Protein AF-0000000080797253 (afdb_homodimer)

Solvent-accessible surface area (backbone atoms only — not comparable to full-atom values): 15245 Å² total; per-residue (Å²): 91,41,40,38,38,36,32,62,32,50,62,38,36,33,64,66,44,47,48,46,13,48,55,48,35,32,54,68,62,69,42,82,44,80,68,57,96,62,29,29,28,41,40,28,63,40,67,48,76,68,30,42,42,42,35,27,50,31,26,57,74,68,70,39,25,67,62,50,40,56,52,52,52,58,63,27,60,95,46,54,35,52,38,70,50,41,28,30,39,59,42,18,54,74,52,35,76,40,74,40,60,78,67,74,76,36,63,54,47,44,31,39,38,38,39,38,31,89,48,37,66,59,51,46,16,58,48,36,71,37,52,74,71,63,63,62,61,66,63,60,68,64,60,66,67,80,105,91,41,38,39,40,36,32,63,32,51,60,38,37,34,64,67,43,47,48,46,14,48,56,47,36,31,54,66,64,70,43,83,43,80,69,57,95,62,29,30,27,41,39,29,62,40,66,49,77,69,27,42,44,44,35,27,50,33,26,55,73,67,69,40,23,66,62,48,39,56,53,51,52,59,62,29,60,95,46,55,35,53,38,70,51,42,28,30,38,59,43,18,53,72,54,35,76,38,74,41,60,78,74,66,72,44,60,59,47,45,29,39,39,37,38,37,32,90,48,36,66,58,53,46,17,57,46,36,72,39,52,73,73,63,64,60,61,66,63,61,67,65,59,68,66,80,104

Foldseek 3Di:
DKKKKKWKDDQPHDPVLLVLLLVLFFDFDWDWADDDPNMIMTMTMDPDLCRRVSNLVQCVVVVVLVVQLVVQVVQCPPHFFKTKFWFQSVCSSVSHTHGQPPDDCSDDITMIMMGGGNGVNCSSCSSSVNNVVPVPVVVVVVPVPPD/DKKKKKWKDDQVHDPVLLVLLLVLFFDFDWDWADDDPNMIMTMTMDPDLCRRVSNLVQCVVVVVLVVQLVVQVVQCPPHFFKTKFWFQSVCSSVSHTHGQPPPDPSDPITMIMMGGGRGCNCSSCSSSVNNVVPVPVVVVVVPVPPD

Nearest PDB structures (foldseek):
  3d7a-assembly1_B  TM=8.778E-01  e=4.267E-11  Pyrococcus horikoshii
  2nwu-assembly1_B  TM=9.294E-01  e=1.557E-10  Saccharolobus solfataricus P2
  2ogk-assembly1_A  TM=6.781E-01  e=9.482E-08  Archaeoglobus fulgidus
  2ogk-assembly1_C  TM=6.958E-01  e=5.328E-07  Archaeoglobus fulgidus
  3ssq-assembly1_A-2  TM=4.918E-01  e=1.451E-01  Thermosynechococcus vestitus BP-1

Secondary structure (DSSP, 8-state):
-EEEEEEEE-TTB-HHHHHHHHHHH--S-EEEEEEETTEEEEEEEES-GGGGHHHHHHHHHTT-HHHHHHHHHHHTTT-SSEEEEEE-HHHHHTT---B--SSTT--S-PEEEEEE-S-HHHHHHHHHT-HHHHHHHHHHHTTTTT-/-EEEEEEEE-TTB-HHHHHHHHHHH--S-EEEEEEETTEEEEEEEES-GGGGHHHHHHHHHTT-HHHHHHHHHHHTTT-SSEEEEEE-HHHHHTT---B--SSS---S-PEEEEEE-S-HHHHHHHHHT-THHHHHHHHHTTSTTT-

InterPro domains:
  IPR002739 RNA-binding protein PAB1135-like [MF_01112] (1-135)
  IPR002739 RNA-binding protein PAB1135-like [PF01877] (2-116)
  IPR002739 RNA-binding protein PAB1135-like [PTHR39652] (1-130)
  IPR022803 Large ribosomal subunit protein uL5 domain superfamily [G3DSA:3.30.1440.10] (1-134)
  IPR022803 Large ribosomal subunit protein uL5 domain superfamily [SSF55282] (2-129)

pLDDT: mean 89.81, std 17.81, range [27.14, 98.94]

Organism: Ignicoccus hospitalis (strain KIN4/I / DSM 18386 / JCM 14125) (NCBI:txid453591)

Structure (mmCIF, N/CA/C/O backbone):
data_AF-0000000080797253-model_v1
#
loop_
_entity.id
_entity.type
_entity.pdbx_description
1 polymer 'UPF0201 protein Igni_0958'
#
loop_
_atom_site.group_PDB
_atom_site.id
_atom_site.type_symbol
_atom_site.label_atom_id
_atom_site.label_alt_id
_atom_site.label_comp_id
_atom_site.label_asym_id
_atom_site.label_entity_id
_atom_site.label_seq_id
_atom_site.pdbx_PDB_ins_code
_atom_site.Cartn_x
_atom_site.Cartn_y
_atom_site.Cartn_z
_atom_site.occupancy
_atom_site.B_iso_or_equiv
_atom_site.auth_seq_id
_atom_site.auth_comp_id
_atom_site.auth_asym_id
_atom_site.auth_atom_id
_atom_site.pdbx_PDB_model_num
ATOM 1 N N . MET A 1 1 ? 8.141 28.938 10.469 1 95.5 1 MET A N 1
ATOM 2 C CA . MET A 1 1 ? 7.465 27.641 10.438 1 95.5 1 MET A CA 1
ATOM 3 C C . MET A 1 1 ? 7.543 27.016 9.039 1 95.5 1 MET A C 1
ATOM 5 O O . MET A 1 1 ? 7.469 27.734 8.039 1 95.5 1 MET A O 1
ATOM 9 N N . ARG A 1 2 ? 7.73 25.688 8.961 1 98.56 2 ARG A N 1
ATOM 10 C CA . ARG A 1 2 ? 7.758 24.938 7.703 1 98.56 2 ARG A CA 1
ATOM 11 C C . ARG A 1 2 ? 6.914 23.672 7.801 1 98.56 2 ARG A C 1
ATOM 13 O O . ARG A 1 2 ? 6.965 22.969 8.805 1 98.56 2 ARG A O 1
ATOM 20 N N . VAL A 1 3 ? 6.098 23.469 6.777 1 98.88 3 VAL A N 1
ATOM 21 C CA . VAL A 1 3 ? 5.34 22.234 6.633 1 98.88 3 VAL A CA 1
ATOM 22 C C . VAL A 1 3 ? 5.746 21.531 5.34 1 98.88 3 VAL A C 1
ATOM 24 O O . VAL A 1 3 ? 5.812 22.156 4.277 1 98.88 3 VAL A O 1
ATOM 27 N N . ARG A 1 4 ? 6.07 20.266 5.457 1 98.94 4 ARG A N 1
ATOM 28 C CA . ARG A 1 4 ? 6.32 19.422 4.293 1 98.94 4 ARG A CA 1
ATOM 29 C C . ARG A 1 4 ? 5.414 18.203 4.297 1 98.94 4 ARG A C 1
ATOM 31 O O . ARG A 1 4 ? 5.27 17.531 5.324 1 98.94 4 ARG A O 1
ATOM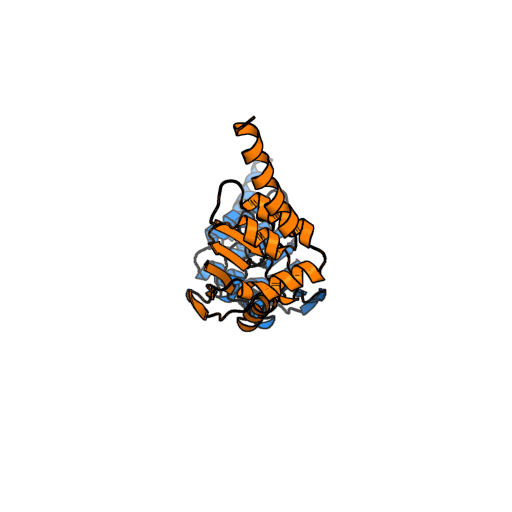 38 N N . VAL A 1 5 ? 4.773 17.984 3.168 1 98.88 5 VAL A N 1
ATOM 39 C CA . VAL A 1 5 ? 3.885 16.844 3 1 98.88 5 VAL A CA 1
ATOM 40 C C . VAL A 1 5 ? 4.336 16 1.802 1 98.88 5 VAL A C 1
ATOM 42 O O . VAL A 1 5 ? 4.664 16.547 0.746 1 98.88 5 VAL A O 1
ATOM 45 N N . GLU A 1 6 ? 4.375 14.719 2.037 1 98.5 6 GLU A N 1
ATOM 46 C CA . GLU A 1 6 ? 4.781 13.836 0.946 1 98.5 6 GLU A CA 1
ATOM 47 C C . GLU A 1 6 ? 3.939 12.562 0.917 1 98.5 6 GLU A C 1
ATOM 49 O O . GLU A 1 6 ? 3.654 11.977 1.964 1 98.5 6 GLU A O 1
ATOM 54 N N . ALA A 1 7 ? 3.553 12.18 -0.27 1 97.5 7 ALA A N 1
ATOM 55 C CA . ALA A 1 7 ? 2.896 10.891 -0.508 1 97.5 7 ALA A CA 1
ATOM 56 C C . ALA A 1 7 ? 3.484 10.195 -1.73 1 97.5 7 ALA A C 1
ATOM 58 O O . ALA A 1 7 ? 3.607 10.797 -2.799 1 97.5 7 ALA A O 1
ATOM 59 N N . GLU A 1 8 ? 3.803 8.992 -1.485 1 95.75 8 GLU A N 1
ATOM 60 C CA . GLU A 1 8 ? 4.293 8.188 -2.598 1 95.75 8 GLU A CA 1
ATOM 61 C C . GLU A 1 8 ? 3.17 7.844 -3.572 1 95.75 8 GLU A C 1
ATOM 63 O O . GLU A 1 8 ? 2.029 7.629 -3.16 1 95.75 8 GLU A O 1
ATOM 68 N N . VAL A 1 9 ? 3.557 7.816 -4.84 1 96.69 9 VAL A N 1
ATOM 69 C CA . VAL A 1 9 ? 2.705 7.301 -5.906 1 96.69 9 VAL A CA 1
ATOM 70 C C . VAL A 1 9 ? 3.295 6.008 -6.461 1 96.69 9 VAL A C 1
ATOM 72 O O . VAL A 1 9 ? 4.301 6.031 -7.176 1 96.69 9 VAL A O 1
ATOM 75 N N . ARG A 1 10 ? 2.686 4.977 -6.199 1 95.31 10 ARG A N 1
ATOM 76 C CA . ARG A 1 10 ? 3.168 3.674 -6.645 1 95.31 10 ARG A CA 1
ATOM 77 C C . ARG A 1 10 ? 2.771 3.41 -8.094 1 95.31 10 ARG A C 1
ATOM 79 O O . ARG A 1 10 ? 1.836 4.027 -8.609 1 95.31 10 ARG A O 1
ATOM 86 N N . PRO A 1 11 ? 3.395 2.441 -8.703 1 95.5 11 PRO A N 1
ATOM 87 C CA . PRO A 1 11 ? 3.164 2.174 -10.125 1 95.5 11 PRO A CA 1
ATOM 88 C C . PRO A 1 11 ? 1.704 1.853 -10.438 1 95.5 11 PRO A C 1
ATOM 90 O O . PRO A 1 11 ? 1.186 2.268 -11.477 1 95.5 11 PRO A O 1
ATOM 93 N N . THR A 1 12 ? 0.977 1.216 -9.484 1 96.5 12 THR A N 1
ATOM 94 C CA . THR A 1 12 ? -0.407 0.836 -9.75 1 96.5 12 THR A CA 1
ATOM 95 C C . THR A 1 12 ? -1.361 1.955 -9.336 1 96.5 12 THR A C 1
ATOM 97 O O . THR A 1 12 ? -2.572 1.849 -9.539 1 96.5 12 THR A O 1
ATOM 100 N N . GLU A 1 13 ? -0.826 3.043 -8.797 1 96.69 13 GLU A N 1
ATOM 101 C CA . GLU A 1 13 ? -1.681 4.145 -8.367 1 96.69 13 GLU A CA 1
ATOM 102 C C . GLU A 1 13 ? -1.926 5.133 -9.5 1 96.69 13 GLU A C 1
ATOM 104 O O . GLU A 1 13 ? -1.186 5.148 -10.492 1 96.69 13 GLU A O 1
ATOM 109 N N . ASP A 1 14 ? -3.037 5.848 -9.383 1 97.81 14 ASP A N 1
ATOM 110 C CA . ASP A 1 14 ? -3.318 7.035 -10.18 1 97.81 14 ASP A CA 1
ATOM 111 C C . ASP A 1 14 ? -2.803 8.297 -9.492 1 97.81 14 ASP A C 1
ATOM 113 O O . ASP A 1 14 ? -3.299 8.672 -8.43 1 97.81 14 ASP A O 1
ATOM 117 N N . PRO A 1 15 ? -1.841 8.93 -10.125 1 98.31 15 PRO A N 1
ATOM 118 C CA . PRO A 1 15 ? -1.289 10.117 -9.477 1 98.31 15 PRO A CA 1
ATOM 119 C C . PRO A 1 15 ? -2.359 11.156 -9.125 1 98.31 15 PRO A C 1
ATOM 121 O O . PRO A 1 15 ? -2.248 11.844 -8.109 1 98.31 15 PRO A O 1
ATOM 124 N N . ASN A 1 16 ? -3.381 11.25 -9.93 1 98.75 16 ASN A N 1
ATOM 125 C CA . ASN A 1 16 ? -4.41 12.25 -9.672 1 98.75 16 ASN A CA 1
ATOM 126 C C . ASN A 1 16 ? -5.262 11.883 -8.461 1 98.75 16 ASN A C 1
ATOM 128 O O . ASN A 1 16 ? -5.758 12.758 -7.754 1 98.75 16 ASN A O 1
ATOM 132 N N . LYS A 1 17 ? -5.453 10.609 -8.211 1 98.56 17 LYS A N 1
ATOM 133 C CA . LYS A 1 17 ? -6.188 10.195 -7.023 1 98.56 17 LYS A CA 1
ATOM 134 C C . LYS A 1 17 ? -5.367 10.438 -5.758 1 98.56 17 LYS A C 1
ATOM 136 O O . LYS A 1 17 ? -5.906 10.836 -4.727 1 98.56 17 LYS A O 1
ATOM 141 N N . VAL A 1 18 ? -4.078 10.195 -5.879 1 98.25 18 VAL A N 1
ATOM 142 C CA . VAL A 1 18 ? -3.203 10.484 -4.75 1 98.25 18 VAL A CA 1
ATOM 143 C C . VAL A 1 18 ? -3.203 11.984 -4.465 1 98.25 18 VAL A C 1
ATOM 145 O O . VAL A 1 18 ? -3.268 12.406 -3.305 1 98.25 18 VAL A O 1
ATOM 148 N N . LEU A 1 19 ? -3.152 12.75 -5.539 1 98.94 19 LEU A N 1
ATOM 149 C CA . LEU A 1 19 ? -3.203 14.195 -5.379 1 98.94 19 LEU A CA 1
ATOM 150 C C . LEU A 1 19 ? -4.508 14.633 -4.719 1 98.94 19 LEU A C 1
ATOM 152 O O . LEU A 1 19 ? -4.508 15.508 -3.855 1 98.94 19 LEU A O 1
ATOM 156 N N . LYS A 1 20 ? -5.562 14.023 -5.129 1 98.88 20 LYS A N 1
ATOM 157 C CA . LYS A 1 20 ? -6.852 14.312 -4.504 1 98.88 20 LYS A CA 1
ATOM 158 C C . LYS A 1 20 ? -6.812 14.031 -3.004 1 98.88 20 LYS A C 1
ATOM 160 O O . LYS A 1 20 ? -7.328 14.82 -2.207 1 98.88 20 LYS A O 1
ATOM 165 N N . ALA A 1 21 ? -6.223 12.898 -2.631 1 98.44 21 ALA A N 1
ATOM 166 C CA . ALA A 1 21 ? -6.082 12.57 -1.216 1 98.44 21 ALA A CA 1
ATOM 167 C C . ALA A 1 21 ? -5.367 13.68 -0.458 1 98.44 21 ALA A C 1
ATOM 169 O O . ALA A 1 21 ? -5.789 14.07 0.634 1 98.44 21 ALA A O 1
ATOM 170 N N . LEU A 1 22 ? -4.348 14.227 -1.069 1 98.94 22 LEU A N 1
ATOM 171 C CA . LEU A 1 22 ? -3.57 15.297 -0.452 1 98.94 22 LEU A CA 1
ATOM 172 C C . LEU A 1 22 ? -4.391 16.578 -0.351 1 98.94 22 LEU A C 1
ATOM 174 O O . LEU A 1 22 ? -4.422 17.219 0.702 1 98.94 22 LEU A O 1
ATOM 178 N N . ARG A 1 23 ? -5.051 16.891 -1.368 1 98.94 23 ARG A N 1
ATOM 179 C CA . ARG A 1 23 ? -5.781 18.156 -1.439 1 98.94 23 ARG A CA 1
ATOM 180 C C . ARG A 1 23 ? -6.996 18.141 -0.516 1 98.94 23 ARG A C 1
ATOM 182 O O . ARG A 1 23 ? -7.512 19.188 -0.136 1 98.94 23 ARG A O 1
ATOM 189 N N . ASN A 1 24 ? -7.422 16.984 -0.172 1 98.94 24 ASN A N 1
ATOM 190 C CA . ASN A 1 24 ? -8.508 16.875 0.791 1 98.94 24 ASN A CA 1
ATOM 191 C C . ASN A 1 24 ? -8.086 17.344 2.178 1 98.94 24 ASN A C 1
ATOM 193 O O . ASN A 1 24 ? -8.914 17.781 2.975 1 98.94 24 ASN A O 1
ATOM 197 N N . LEU A 1 25 ? -6.742 17.281 2.441 1 98.94 25 LEU A N 1
ATOM 198 C CA . LEU A 1 25 ? -6.328 17.5 3.824 1 98.94 25 LEU A CA 1
ATOM 199 C C . LEU A 1 25 ? -5.336 18.641 3.918 1 98.94 25 LEU A C 1
ATOM 201 O O . LEU A 1 25 ? -5.016 19.109 5.016 1 98.94 25 LEU A O 1
ATOM 205 N N . PHE A 1 26 ? -4.926 19.141 2.76 1 98.94 26 PHE A N 1
ATOM 206 C CA . PHE A 1 26 ? -3.891 20.172 2.797 1 98.94 26 PHE A CA 1
ATOM 207 C C . PHE A 1 26 ? -4.16 21.25 1.751 1 98.94 26 PHE A C 1
ATOM 209 O O . PHE A 1 26 ? -4.617 20.938 0.647 1 98.94 26 PHE A O 1
ATOM 216 N N . ASN A 1 27 ? -3.859 22.469 2.127 1 98.81 27 ASN A N 1
ATOM 217 C CA . ASN A 1 27 ? -3.939 23.609 1.221 1 98.81 27 ASN A CA 1
ATOM 218 C C . ASN A 1 27 ? -2.555 24.125 0.85 1 98.81 27 ASN A C 1
ATOM 220 O O . ASN A 1 27 ? -2.088 25.109 1.411 1 98.81 27 ASN A O 1
ATOM 224 N N . MET A 1 28 ? -1.982 23.531 -0.138 1 98.81 28 MET A N 1
ATOM 225 C CA . MET A 1 28 ? -0.676 23.922 -0.665 1 98.81 28 MET A CA 1
ATOM 226 C C . MET A 1 28 ? -0.475 23.375 -2.074 1 98.81 28 MET A C 1
ATOM 228 O O . MET A 1 28 ? -1.282 22.578 -2.557 1 98.81 28 MET A O 1
ATOM 232 N N . GLU A 1 29 ? 0.483 23.875 -2.713 1 98.75 29 GLU A N 1
ATOM 233 C CA . GLU A 1 29 ? 0.83 23.344 -4.027 1 98.75 29 GLU A CA 1
ATOM 234 C C . GLU A 1 29 ? 1.674 22.078 -3.91 1 98.75 29 GLU A C 1
ATOM 236 O O . GLU A 1 29 ? 2.539 21.984 -3.037 1 98.75 29 GLU A O 1
ATOM 241 N N . PHE A 1 30 ? 1.391 21.156 -4.773 1 98.94 30 PHE A N 1
ATOM 242 C CA . PHE A 1 30 ? 2.143 19.906 -4.82 1 98.94 30 PHE A CA 1
ATOM 243 C C . PHE A 1 30 ? 2.848 19.75 -6.164 1 98.94 30 PHE A C 1
ATOM 245 O O . PHE A 1 30 ? 2.297 20.109 -7.207 1 98.94 30 PHE A O 1
ATOM 252 N N . LYS A 1 31 ? 4.051 19.188 -6.051 1 98.88 31 LYS A N 1
ATOM 253 C CA . LYS A 1 31 ? 4.812 18.828 -7.246 1 98.88 31 LYS A CA 1
ATOM 254 C C . LYS A 1 31 ? 5.051 17.328 -7.32 1 98.88 31 LYS A C 1
ATOM 256 O O . LYS A 1 31 ? 5.352 16.688 -6.309 1 98.88 31 LYS A O 1
ATOM 261 N N . LEU A 1 32 ? 4.84 16.859 -8.5 1 98.75 32 LEU A N 1
ATOM 262 C CA . LEU A 1 32 ? 5.121 15.438 -8.727 1 98.75 32 LEU A CA 1
ATOM 263 C C . LEU A 1 32 ? 6.602 15.219 -9.023 1 98.75 32 LEU A C 1
ATOM 265 O O . LEU A 1 32 ? 7.129 15.758 -10 1 98.75 32 LEU A O 1
ATOM 269 N N . VAL A 1 33 ? 7.285 14.469 -8.133 1 98.62 33 VAL A N 1
ATOM 270 C CA . VAL A 1 33 ? 8.711 14.195 -8.273 1 98.62 33 VAL A CA 1
ATOM 271 C C . VAL A 1 33 ? 8.922 12.734 -8.68 1 98.62 33 VAL A C 1
ATOM 273 O O . VAL A 1 33 ? 8.531 11.82 -7.949 1 98.62 33 VAL A O 1
ATOM 276 N N . GLU A 1 34 ? 9.586 12.5 -9.742 1 97.94 34 GLU A N 1
ATOM 277 C CA . GLU A 1 34 ? 9.875 11.148 -10.188 1 97.94 34 GLU A CA 1
ATOM 278 C C . GLU A 1 34 ? 10.945 10.492 -9.32 1 97.94 34 GLU A C 1
ATOM 280 O O . GLU A 1 34 ? 11.938 11.133 -8.961 1 97.94 34 GLU A O 1
ATOM 285 N N . ARG A 1 35 ? 10.711 9.227 -8.93 1 95.31 35 ARG A N 1
ATOM 286 C CA . ARG A 1 35 ? 11.641 8.508 -8.062 1 95.31 35 ARG A CA 1
ATOM 287 C C . ARG A 1 35 ? 12.219 7.293 -8.781 1 95.31 35 ARG A C 1
ATOM 289 O O . ARG A 1 35 ? 12.922 6.488 -8.164 1 95.31 35 ARG A O 1
ATOM 296 N N . GLY A 1 36 ? 11.898 7.02 -10.078 1 92.88 36 GLY A N 1
ATOM 297 C CA . GLY A 1 36 ? 12.422 5.906 -10.852 1 92.88 36 GLY A CA 1
ATOM 298 C C . GLY A 1 36 ? 11.492 4.707 -10.867 1 92.88 36 GLY A C 1
ATOM 299 O O . GLY A 1 36 ? 10.727 4.496 -9.922 1 92.88 36 GLY A O 1
ATOM 300 N N . ARG A 1 37 ? 11.516 3.932 -11.961 1 90.12 37 ARG A N 1
ATOM 301 C CA . ARG A 1 37 ? 10.828 2.654 -12.117 1 90.12 37 ARG A CA 1
ATOM 302 C C . ARG A 1 37 ? 9.32 2.814 -11.914 1 90.12 37 ARG A C 1
ATOM 304 O O . ARG A 1 37 ? 8.68 1.977 -11.281 1 90.12 37 ARG A O 1
ATOM 311 N N . GLY A 1 38 ? 8.797 3.982 -12.289 1 92.19 38 GLY A N 1
ATOM 312 C CA . GLY A 1 38 ? 7.355 4.188 -12.234 1 92.19 38 GLY A CA 1
ATOM 313 C C . GLY A 1 38 ? 6.883 4.727 -10.898 1 92.19 38 GLY A C 1
ATOM 314 O O . GLY A 1 38 ? 5.684 4.93 -10.695 1 92.19 38 GLY A O 1
ATOM 315 N N . TRP A 1 39 ? 7.852 4.938 -10.062 1 94.56 39 TRP A N 1
ATOM 316 C CA . TRP A 1 39 ? 7.531 5.52 -8.766 1 94.56 39 TRP A CA 1
ATOM 317 C C . TRP A 1 39 ? 7.645 7.043 -8.805 1 94.56 39 TRP A C 1
ATOM 319 O O . TRP A 1 39 ? 8.469 7.586 -9.547 1 94.56 39 TRP A O 1
ATOM 329 N N . ALA A 1 40 ? 6.789 7.629 -8.07 1 97.25 40 ALA A N 1
ATOM 330 C CA . ALA A 1 40 ? 6.836 9.078 -7.891 1 97.25 40 ALA A CA 1
ATOM 331 C C . ALA A 1 40 ? 6.363 9.469 -6.492 1 97.25 40 ALA A C 1
ATOM 333 O O . ALA A 1 40 ? 6 8.609 -5.688 1 97.25 40 ALA A O 1
ATOM 334 N N . SER A 1 41 ? 6.492 10.703 -6.203 1 97.62 41 SER A N 1
ATOM 335 C CA . SER A 1 41 ? 5.938 11.273 -4.98 1 97.62 41 SER A CA 1
ATOM 336 C C . SER A 1 41 ? 5.324 12.641 -5.242 1 97.62 41 SER A C 1
ATOM 338 O O . SER A 1 41 ? 5.887 13.453 -5.984 1 97.62 41 SER A O 1
ATOM 340 N N . TRP A 1 42 ? 4.199 12.836 -4.691 1 98.81 42 TRP A N 1
ATOM 341 C CA . TRP A 1 42 ? 3.746 14.219 -4.531 1 98.81 42 TRP A CA 1
ATOM 342 C C . TRP A 1 42 ? 4.406 14.867 -3.32 1 98.81 42 TRP A C 1
ATOM 344 O O . TRP A 1 42 ? 4.43 14.289 -2.232 1 98.81 42 TRP A O 1
ATOM 354 N N . VAL A 1 43 ? 4.965 16.062 -3.562 1 98.88 43 VAL A N 1
ATOM 355 C CA . VAL A 1 43 ? 5.617 16.781 -2.473 1 98.88 43 VAL A CA 1
ATOM 356 C C . VAL A 1 43 ? 5.09 18.203 -2.4 1 98.88 43 VAL A C 1
ATOM 358 O O . VAL A 1 43 ? 5.008 18.906 -3.418 1 98.88 43 VAL A O 1
ATOM 361 N N . GLY A 1 44 ? 4.625 18.594 -1.259 1 98.94 44 GLY A N 1
ATOM 362 C CA . GLY A 1 44 ? 4.223 19.969 -0.981 1 98.94 44 GLY A CA 1
ATOM 363 C C . GLY A 1 44 ? 4.988 20.594 0.167 1 98.94 44 GLY A C 1
ATOM 364 O O . GLY A 1 44 ? 5.328 19.922 1.138 1 98.94 44 GLY A O 1
ATOM 365 N N . GLU A 1 45 ? 5.23 21.891 0.04 1 98.88 45 GLU A N 1
ATOM 366 C CA . GLU A 1 45 ? 5.863 22.656 1.106 1 98.88 45 GLU A CA 1
ATOM 367 C C . GLU A 1 45 ? 5.156 23.984 1.324 1 98.88 45 GLU A C 1
ATOM 369 O O . GLU A 1 45 ? 4.652 24.594 0.374 1 98.88 45 GLU A O 1
ATOM 374 N N . SER A 1 46 ? 5.086 24.391 2.533 1 98.81 46 SER A N 1
ATOM 375 C CA . SER A 1 46 ? 4.457 25.656 2.914 1 98.81 46 SER A CA 1
ATOM 376 C C . SER A 1 46 ? 5.117 26.234 4.156 1 98.81 46 SER A C 1
ATOM 378 O O . SER A 1 46 ? 5.645 25.5 4.992 1 98.81 46 SER A O 1
ATOM 380 N N . GLU A 1 47 ? 5.105 27.5 4.219 1 98.56 47 GLU A N 1
ATOM 381 C CA . GLU A 1 47 ? 5.578 28.188 5.418 1 98.56 47 GLU A CA 1
ATOM 382 C C . GLU A 1 47 ? 4.414 28.797 6.195 1 98.56 47 GLU A C 1
ATOM 384 O O . GLU A 1 47 ? 4.621 29.641 7.078 1 98.56 47 GLU A O 1
ATOM 389 N N . ASP A 1 48 ? 3.266 28.438 5.762 1 97.88 48 ASP A N 1
ATOM 390 C CA . ASP A 1 48 ? 2.043 28.984 6.332 1 97.88 48 ASP A CA 1
ATOM 391 C C . ASP A 1 48 ? 1.23 27.906 7.047 1 97.88 48 ASP A C 1
ATOM 393 O O . ASP A 1 48 ? 0.859 26.906 6.441 1 97.88 48 ASP A O 1
ATOM 397 N N . LEU A 1 49 ? 0.894 28.188 8.281 1 97.38 49 LEU A N 1
ATOM 398 C CA . LEU A 1 49 ? 0.116 27.266 9.102 1 97.38 49 LEU A CA 1
ATOM 399 C C . LEU A 1 49 ? -1.232 26.969 8.461 1 97.38 49 LEU A C 1
ATOM 401 O O . LEU A 1 49 ? -1.786 25.875 8.641 1 97.38 49 LEU A O 1
ATOM 405 N N . THR 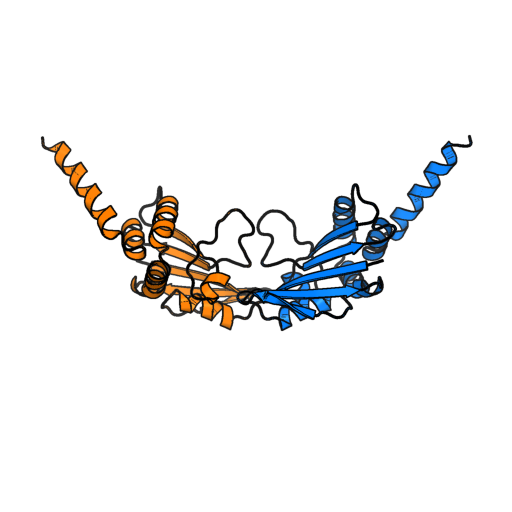A 1 50 ? -1.766 27.938 7.668 1 97.88 50 THR A N 1
ATOM 406 C CA . THR A 1 50 ? -3.084 27.797 7.059 1 97.88 50 THR A CA 1
ATOM 407 C C . THR A 1 50 ? -3.086 26.672 6.031 1 97.88 50 THR A C 1
ATOM 409 O O . THR A 1 50 ? -4.148 26.219 5.602 1 97.88 50 THR A O 1
ATOM 412 N N . SER A 1 51 ? -1.896 26.172 5.605 1 98.88 51 SER A N 1
ATOM 413 C CA . SER A 1 51 ? -1.812 25.016 4.719 1 98.88 51 SER A CA 1
ATOM 414 C C . SER A 1 51 ? -2.385 23.766 5.379 1 98.88 51 SER A C 1
ATOM 416 O O . SER A 1 51 ? -2.742 22.797 4.699 1 98.88 51 SER A O 1
ATOM 418 N N . LEU A 1 52 ? -2.525 23.781 6.711 1 98.88 52 LEU A N 1
ATOM 419 C CA . LEU A 1 52 ? -3.027 22.641 7.469 1 98.88 52 LEU A CA 1
ATOM 420 C C . LEU A 1 52 ? -4.488 22.844 7.852 1 98.88 52 LEU A C 1
ATOM 422 O O . LEU A 1 52 ? -5.078 22 8.539 1 98.88 52 LEU A O 1
ATOM 426 N N . LEU A 1 53 ? -5.051 23.922 7.383 1 98.88 53 LEU A N 1
ATOM 427 C CA . LEU A 1 53 ? -6.418 24.25 7.785 1 98.88 53 LEU A CA 1
ATOM 428 C C . LEU A 1 53 ? -7.387 23.156 7.359 1 98.88 53 LEU A C 1
ATOM 430 O O . LEU A 1 53 ? -8.258 22.75 8.133 1 98.88 53 LEU A O 1
ATOM 434 N N . PRO A 1 54 ? -7.301 22.609 6.105 1 98.94 54 PRO A N 1
ATOM 435 C CA . PRO A 1 54 ? -8.219 21.531 5.762 1 98.94 54 PRO A CA 1
ATOM 436 C C . PRO A 1 54 ? -8.078 20.312 6.688 1 98.94 54 PRO A C 1
ATOM 438 O O . PRO A 1 54 ? -9.07 19.672 7.023 1 98.94 54 PRO A O 1
ATOM 441 N N . LEU A 1 55 ? -6.895 20.016 7.094 1 98.94 55 LEU A N 1
ATOM 442 C CA . LEU A 1 55 ? -6.684 18.922 8.039 1 98.94 55 LEU A CA 1
ATOM 443 C C . LEU A 1 55 ? -7.336 19.219 9.383 1 98.94 55 LEU A C 1
ATOM 445 O O . LEU A 1 55 ? -8.016 18.375 9.961 1 98.94 55 LEU A O 1
ATOM 449 N N . LYS A 1 56 ? -7.113 20.406 9.836 1 98.88 56 LYS A N 1
ATOM 450 C CA . LYS A 1 56 ? -7.75 20.828 11.078 1 98.88 56 LYS A CA 1
ATOM 451 C C . LYS A 1 56 ? -9.266 20.672 11.008 1 98.88 56 LYS A C 1
ATOM 453 O O . LYS A 1 56 ? -9.883 20.109 11.914 1 98.88 56 LYS A O 1
ATOM 458 N N . ARG A 1 57 ? -9.859 21.156 9.945 1 98.88 57 ARG A N 1
ATOM 459 C CA . ARG A 1 57 ? -11.305 21.078 9.766 1 98.88 57 ARG A CA 1
ATOM 460 C C . ARG A 1 57 ? -11.773 19.625 9.719 1 98.88 57 ARG A C 1
ATOM 462 O O . ARG A 1 57 ? -12.812 19.297 10.297 1 98.88 57 ARG A O 1
ATOM 469 N N . ALA A 1 58 ? -11.016 18.797 9.031 1 98.88 58 ALA A N 1
ATOM 470 C CA . ALA A 1 58 ? -11.383 17.391 8.93 1 98.88 58 ALA A CA 1
ATOM 471 C C . ALA A 1 58 ? -11.336 16.719 10.297 1 98.88 58 ALA A C 1
ATOM 473 O O . ALA A 1 58 ? -12.219 15.922 10.633 1 98.88 58 ALA A O 1
ATOM 474 N N . ILE A 1 59 ? -10.305 17 11.094 1 98.81 59 ILE A N 1
ATOM 475 C CA . ILE A 1 59 ? -10.156 16.438 12.438 1 98.81 59 ILE A CA 1
ATOM 476 C C . ILE A 1 59 ? -11.352 16.828 13.297 1 98.81 59 ILE A C 1
ATOM 478 O O . ILE A 1 59 ? -11.93 15.977 13.977 1 98.81 59 ILE A O 1
ATOM 482 N N . GLN A 1 60 ? -11.703 18.062 13.188 1 98.31 60 GLN A N 1
ATOM 483 C CA . GLN A 1 60 ? -12.844 18.578 13.945 1 98.31 60 GLN A CA 1
ATOM 484 C C . GLN A 1 60 ? -14.148 17.953 13.445 1 98.31 60 GLN A C 1
ATOM 486 O O . GLN A 1 60 ? -14.953 17.469 14.242 1 98.31 60 GLN A O 1
ATOM 491 N N . ALA A 1 61 ? -14.305 17.953 12.195 1 98.62 61 ALA A N 1
ATOM 492 C CA . ALA A 1 61 ? -15.539 17.469 11.586 1 98.62 61 ALA A CA 1
ATOM 493 C C . ALA A 1 61 ? -15.75 15.984 11.891 1 98.62 61 ALA A C 1
ATOM 495 O O . ALA A 1 61 ? -16.891 15.539 12.062 1 98.62 61 ALA A O 1
ATOM 496 N N . LYS A 1 62 ? -14.656 15.18 12.008 1 98.5 62 LYS A N 1
ATOM 497 C CA . LYS A 1 62 ? -14.758 13.734 12.219 1 98.5 62 LYS A CA 1
ATOM 498 C C . LYS A 1 62 ? -14.68 13.391 13.703 1 98.5 62 LYS A C 1
ATOM 500 O O . LYS A 1 62 ? -14.688 12.211 14.07 1 98.5 62 LYS A O 1
ATOM 505 N N . ALA A 1 63 ? -14.594 14.422 14.547 1 98.31 63 ALA A N 1
ATOM 506 C CA . ALA A 1 63 ? -14.578 14.266 16 1 98.31 63 ALA A CA 1
ATOM 507 C C . ALA A 1 63 ? -13.445 13.344 16.438 1 98.31 63 ALA A C 1
ATOM 509 O O . ALA A 1 63 ? -13.641 12.461 17.281 1 98.31 63 ALA A O 1
ATOM 510 N N . VAL A 1 64 ? -12.273 13.578 15.789 1 98.56 64 VAL A N 1
ATOM 511 C CA . VAL A 1 64 ? -11.125 12.75 16.172 1 98.56 64 VAL A CA 1
ATOM 512 C C . VAL A 1 64 ? -10.039 13.633 16.781 1 98.56 64 VAL A C 1
ATOM 514 O O . VAL A 1 64 ? -8.852 13.297 16.703 1 98.56 64 VAL A O 1
ATOM 517 N N . ASP A 1 65 ? -10.422 14.766 17.328 1 98.38 65 ASP A N 1
ATOM 518 C CA . ASP A 1 65 ? -9.492 15.734 17.906 1 98.38 65 ASP A CA 1
ATOM 519 C C . ASP A 1 65 ? -8.688 15.109 19.047 1 98.38 65 ASP A C 1
ATOM 521 O O . ASP A 1 65 ? -7.461 15.242 19.078 1 98.38 65 ASP A O 1
ATOM 525 N N . GLU A 1 66 ? -9.359 14.406 19.891 1 98.12 66 GLU A N 1
ATOM 526 C CA . GLU A 1 66 ? -8.695 13.82 21.062 1 98.12 66 GLU A CA 1
ATOM 527 C C . GLU A 1 66 ? -7.676 12.766 20.641 1 98.12 66 GLU A C 1
ATOM 529 O O . GLU A 1 66 ? -6.559 12.742 21.156 1 98.12 66 GLU A O 1
ATOM 534 N N . THR A 1 67 ? -8.086 11.938 19.75 1 97.75 67 THR A N 1
ATOM 535 C CA . THR A 1 67 ? -7.195 10.891 19.25 1 97.75 67 THR A CA 1
ATOM 536 C C . THR A 1 67 ? -5.941 11.5 18.625 1 97.75 67 THR A C 1
ATOM 538 O O . THR A 1 67 ? -4.824 11.102 18.953 1 97.75 67 THR A O 1
ATOM 541 N N . PHE A 1 68 ? -6.094 12.5 17.781 1 98.38 68 PHE A N 1
ATOM 542 C CA . PHE A 1 68 ? -4.965 13.164 17.156 1 98.38 68 PHE A CA 1
ATOM 543 C C . PHE A 1 68 ? -4.105 13.875 18.188 1 98.38 68 PHE A C 1
ATOM 545 O O . PHE A 1 68 ? -2.877 13.773 18.156 1 98.38 68 PHE A O 1
ATOM 552 N N . TYR A 1 69 ? -4.719 14.547 19.078 1 98.25 69 TYR A N 1
ATOM 553 C CA . TYR A 1 69 ? -3.971 15.281 20.094 1 98.25 69 TYR A CA 1
ATOM 554 C C . TYR A 1 69 ? -3.047 14.344 20.859 1 98.25 69 TYR A C 1
ATOM 556 O O . TYR A 1 69 ? -1.843 14.586 20.953 1 98.25 69 TYR A O 1
ATOM 564 N N . LYS A 1 70 ? -3.598 13.305 21.344 1 97.5 70 LYS A N 1
ATOM 565 C CA . LYS A 1 70 ? -2.83 12.367 22.172 1 97.5 70 LYS A CA 1
ATOM 566 C C . LYS A 1 70 ? -1.712 11.719 21.359 1 97.5 70 LYS A C 1
ATOM 568 O O . LYS A 1 70 ? -0.581 11.602 21.828 1 97.5 70 LYS A O 1
ATOM 573 N N . TYR A 1 71 ? -2.033 11.352 20.188 1 97.12 71 TYR A N 1
ATOM 574 C CA . TYR A 1 71 ? -1.059 10.672 19.344 1 97.12 71 TYR A CA 1
ATOM 575 C C . TYR A 1 71 ? 0.089 11.609 18.969 1 97.12 71 TYR A C 1
ATOM 577 O O . TYR A 1 71 ? 1.26 11.234 19.078 1 97.12 71 TYR A O 1
ATOM 585 N N . LEU A 1 72 ? -0.239 12.836 18.547 1 97.75 72 LEU A N 1
ATOM 586 C CA . LEU A 1 72 ? 0.783 13.781 18.109 1 97.75 72 LEU A CA 1
ATOM 587 C C . LEU A 1 72 ? 1.623 14.258 19.281 1 97.75 72 LEU A C 1
ATOM 589 O O . LEU A 1 72 ? 2.826 14.484 19.141 1 97.75 72 LEU A O 1
ATOM 593 N N . LYS A 1 73 ? 0.982 14.43 20.391 1 96.81 73 LYS A N 1
ATOM 594 C CA . LYS A 1 73 ? 1.732 14.789 21.594 1 96.81 73 LYS A CA 1
ATOM 595 C C . LYS A 1 73 ? 2.766 13.719 21.938 1 96.81 73 LYS A C 1
ATOM 597 O O . LYS A 1 73 ? 3.895 14.031 22.312 1 96.81 73 LYS A O 1
ATOM 602 N N . ARG A 1 74 ? 2.336 12.539 21.812 1 96.44 74 ARG A N 1
ATOM 603 C CA . ARG A 1 74 ? 3.268 11.438 22.062 1 96.44 74 ARG A CA 1
ATOM 604 C C . ARG A 1 74 ? 4.449 11.5 21.094 1 96.44 74 ARG A C 1
ATOM 606 O O . ARG A 1 74 ? 5.598 11.305 21.5 1 96.44 74 ARG A O 1
ATOM 613 N N . LEU A 1 75 ? 4.215 11.805 19.844 1 95.94 75 LEU A N 1
ATOM 614 C CA . LEU A 1 75 ? 5.266 11.859 18.828 1 95.94 75 LEU A CA 1
ATOM 615 C C . LEU A 1 75 ? 6.207 13.031 19.094 1 95.94 75 LEU A C 1
ATOM 617 O O . LEU A 1 75 ? 7.355 13.023 18.641 1 95.94 75 LEU A O 1
ATOM 621 N N . SER A 1 76 ? 5.684 13.992 19.719 1 95.94 76 SER A N 1
ATOM 622 C CA . SER A 1 76 ? 6.461 15.211 19.922 1 95.94 76 SER A CA 1
ATOM 623 C C . SER A 1 76 ? 7.203 15.18 21.25 1 95.94 76 SER A C 1
ATOM 625 O O . SER A 1 76 ? 7.848 16.156 21.641 1 95.94 76 SER A O 1
ATOM 627 N N . LYS A 1 77 ? 7.09 14 21.891 1 93.69 77 LYS A N 1
ATOM 628 C CA . LYS A 1 77 ? 7.824 13.898 23.141 1 93.69 77 LYS A CA 1
ATOM 629 C C . LYS A 1 77 ? 9.328 13.984 22.906 1 93.69 77 LYS A C 1
ATOM 631 O O . LYS A 1 77 ? 9.867 13.305 22.031 1 93.69 77 LYS A O 1
ATOM 636 N N . GLY A 1 78 ? 10.023 14.82 23.469 1 92.5 78 GLY A N 1
ATOM 637 C CA . GLY A 1 78 ? 11.469 14.93 23.391 1 92.5 78 GLY A CA 1
ATOM 638 C C . GLY A 1 78 ? 11.938 15.898 22.328 1 92.5 78 GLY A C 1
ATOM 639 O O . GLY A 1 78 ? 13.133 15.977 22.031 1 92.5 78 GLY A O 1
ATOM 640 N N . THR A 1 79 ? 11.023 16.453 21.594 1 93.19 79 THR A N 1
ATOM 641 C CA . THR A 1 79 ? 11.367 17.484 20.625 1 93.19 79 THR A CA 1
ATOM 642 C C . THR A 1 79 ? 10.523 18.734 20.828 1 93.19 79 THR A C 1
ATOM 644 O O . THR A 1 79 ? 9.367 18.656 21.234 1 93.19 79 THR A O 1
ATOM 647 N N . GLN A 1 80 ? 11.117 19.859 20.562 1 96.12 80 GLN A N 1
ATOM 648 C CA . GLN A 1 80 ? 10.383 21.125 20.672 1 96.12 80 GLN A CA 1
ATOM 649 C C . GLN A 1 80 ? 9.945 21.625 19.297 1 96.12 80 GLN A C 1
ATOM 651 O O . GLN A 1 80 ? 8.852 22.172 19.156 1 96.12 80 GLN A O 1
ATOM 656 N N . ASN A 1 81 ? 10.773 21.375 18.297 1 98.25 81 ASN A N 1
ATOM 657 C CA . ASN A 1 81 ? 10.594 22.172 17.094 1 98.25 81 ASN A CA 1
ATOM 658 C C . ASN A 1 81 ? 10.242 21.297 15.891 1 98.25 81 ASN A C 1
ATOM 660 O O . ASN A 1 81 ? 10.039 21.812 14.789 1 98.25 81 ASN A O 1
ATOM 664 N N . LEU A 1 82 ? 10.203 19.906 16.047 1 98.44 82 LEU A N 1
ATOM 665 C CA . LEU A 1 82 ? 9.977 19.031 14.914 1 98.44 82 LEU A CA 1
ATOM 666 C C . LEU A 1 82 ? 8.883 18.016 15.219 1 98.44 82 LEU A C 1
ATOM 668 O O . LEU A 1 82 ? 8.883 17.391 16.281 1 98.44 82 LEU A O 1
ATOM 672 N N . LEU A 1 83 ? 7.926 17.891 14.367 1 98.06 83 LEU A N 1
ATOM 673 C CA . LEU A 1 83 ? 6.855 16.891 14.414 1 98.06 83 LEU A CA 1
ATOM 674 C C . LEU A 1 83 ? 6.75 16.141 13.094 1 98.06 83 LEU A C 1
ATOM 676 O O . LEU A 1 83 ? 6.621 16.766 12.031 1 98.06 83 LEU A O 1
ATOM 680 N N . ILE A 1 84 ? 6.887 14.867 13.109 1 97.12 84 ILE A N 1
ATOM 681 C CA . ILE A 1 84 ? 6.688 14.023 11.93 1 97.12 84 ILE A CA 1
ATOM 682 C C . ILE A 1 84 ? 5.613 12.977 12.227 1 97.12 84 ILE A C 1
ATOM 684 O O . ILE A 1 84 ? 5.695 12.258 13.219 1 97.12 84 ILE A O 1
ATOM 688 N N . PHE A 1 85 ? 4.629 12.914 11.43 1 95.88 85 PHE A N 1
ATOM 689 C CA . PHE A 1 85 ? 3.588 11.906 11.594 1 95.88 85 PHE A CA 1
ATOM 690 C C . PHE A 1 85 ? 3.061 11.453 10.242 1 95.88 85 PHE A C 1
ATOM 692 O O . PHE A 1 85 ? 3.402 12.031 9.211 1 95.88 85 PHE A O 1
ATOM 699 N N . LYS A 1 86 ? 2.273 10.383 10.266 1 96.06 86 LYS A N 1
ATOM 700 C CA . LYS A 1 86 ? 1.782 9.766 9.039 1 96.06 86 LYS A CA 1
ATOM 701 C C . LYS A 1 86 ? 0.264 9.617 9.07 1 96.06 86 LYS A C 1
ATOM 703 O O . LYS A 1 86 ? -0.312 9.289 10.109 1 96.06 86 LYS A O 1
ATOM 708 N N . LEU A 1 87 ? -0.269 9.898 7.891 1 96.62 87 LEU A N 1
ATOM 709 C CA . LEU A 1 87 ? -1.711 9.758 7.715 1 96.62 87 LEU A CA 1
ATOM 710 C C . LEU A 1 87 ? -2.037 8.648 6.723 1 96.62 87 LEU A C 1
ATOM 712 O O . LEU A 1 87 ? -1.252 8.375 5.809 1 96.62 87 LEU A O 1
ATOM 716 N N . ASN A 1 88 ? -3.166 8.023 6.914 1 94.38 88 ASN A N 1
ATOM 717 C CA . ASN A 1 88 ? -3.666 7.02 5.984 1 94.38 88 ASN A CA 1
ATOM 718 C C . ASN A 1 88 ? -4.082 7.645 4.656 1 94.38 88 ASN A C 1
ATOM 720 O O . ASN A 1 88 ? -5.035 8.422 4.598 1 94.38 88 ASN A O 1
ATOM 724 N N . LYS A 1 89 ? -3.422 7.262 3.645 1 95.44 89 LYS A N 1
ATOM 725 C CA . LYS A 1 89 ? -3.625 7.848 2.322 1 95.44 89 LYS A CA 1
ATOM 726 C C . LYS A 1 89 ? -5.012 7.508 1.779 1 95.44 89 LYS A C 1
ATOM 728 O O . LYS A 1 89 ? -5.66 8.352 1.155 1 95.44 89 LYS A O 1
ATOM 733 N N . GLN A 1 90 ? -5.488 6.301 2.037 1 94.88 90 GLN A N 1
ATOM 734 C CA . GLN A 1 90 ? -6.781 5.875 1.512 1 94.88 90 GLN A CA 1
ATOM 735 C C . GLN A 1 90 ? -7.926 6.59 2.221 1 94.88 90 GLN A C 1
ATOM 737 O O . GLN A 1 90 ? -8.922 6.961 1.59 1 94.88 90 GLN A O 1
ATOM 742 N N . ALA A 1 91 ? -7.797 6.738 3.455 1 95.31 91 ALA A N 1
ATOM 743 C CA . ALA A 1 91 ? -8.789 7.508 4.199 1 95.31 91 ALA A CA 1
ATOM 744 C C . ALA A 1 91 ? -8.805 8.961 3.75 1 95.31 91 ALA A C 1
ATOM 746 O O . ALA A 1 91 ? -9.867 9.57 3.625 1 95.31 91 ALA A O 1
ATOM 747 N N . ALA A 1 92 ? -7.594 9.516 3.52 1 97.19 92 ALA A N 1
ATOM 748 C CA . ALA A 1 92 ? -7.484 10.883 3.021 1 97.19 92 ALA A CA 1
ATOM 749 C C . ALA A 1 92 ? -8.219 11.047 1.692 1 97.19 92 ALA A C 1
ATOM 751 O O . ALA A 1 92 ? -8.867 12.062 1.451 1 97.19 92 ALA A O 1
ATOM 752 N N . TYR A 1 93 ? -8.078 10.07 0.858 1 97.62 93 TYR A N 1
ATOM 753 C CA . TYR A 1 93 ? -8.781 10.086 -0.422 1 97.62 93 TYR A CA 1
ATOM 754 C C . TYR A 1 93 ? -10.281 10.25 -0.22 1 97.62 93 TYR A C 1
ATOM 756 O O . TYR A 1 93 ? -10.953 10.906 -1.018 1 97.62 93 TYR A O 1
ATOM 764 N N . ALA A 1 94 ? -10.781 9.703 0.854 1 97.25 94 ALA A N 1
ATOM 765 C CA . ALA A 1 94 ? -12.203 9.805 1.186 1 97.25 94 ALA A CA 1
ATOM 766 C C . ALA A 1 94 ? -12.492 11.07 1.98 1 97.25 94 ALA A C 1
ATOM 768 O O . ALA A 1 94 ? -13.617 11.289 2.424 1 97.25 94 ALA A O 1
ATOM 769 N N . GLY A 1 95 ? -11.477 11.867 2.254 1 97.94 95 GLY A N 1
ATOM 770 C CA . GLY A 1 95 ? -11.664 13.109 2.982 1 97.94 95 GLY A CA 1
ATOM 771 C C . GLY A 1 95 ? -11.625 12.93 4.488 1 97.94 95 GLY A C 1
ATOM 772 O O . GLY A 1 95 ? -12.094 13.797 5.234 1 97.94 95 GLY A O 1
ATOM 773 N N . THR A 1 96 ? -11.125 11.781 4.918 1 97.75 96 THR A N 1
ATOM 774 C CA . THR A 1 96 ? -11.125 11.484 6.348 1 97.75 96 THR A CA 1
ATOM 775 C C . THR A 1 96 ? -9.703 11.477 6.898 1 97.75 96 THR A C 1
ATOM 777 O O . THR A 1 96 ? -8.82 10.82 6.344 1 97.75 96 THR A O 1
ATOM 780 N N . PRO A 1 97 ? -9.5 12.289 7.922 1 98 97 PRO A N 1
ATOM 781 C CA . PRO A 1 97 ? -8.195 12.219 8.578 1 98 97 PRO A CA 1
ATOM 782 C C . PRO A 1 97 ? -8.039 10.969 9.438 1 98 97 PRO A C 1
ATOM 784 O O . PRO A 1 97 ? -8.906 10.664 10.258 1 98 97 PRO A O 1
ATOM 787 N N . SER A 1 98 ? -7.008 10.227 9.148 1 96.38 98 SER A N 1
ATOM 788 C CA . SER A 1 98 ? -6.719 9.016 9.906 1 96.38 98 SER A CA 1
ATOM 789 C C . SER A 1 98 ? -5.215 8.797 10.055 1 96.38 98 SER A C 1
ATOM 791 O O . SER A 1 98 ? -4.469 8.922 9.086 1 96.38 98 SER A O 1
ATOM 793 N N . LEU A 1 99 ? -4.754 8.516 11.258 1 95.25 99 LEU A N 1
ATOM 794 C CA . LEU A 1 99 ? -3.346 8.258 11.539 1 95.25 99 LEU A CA 1
ATOM 795 C C . LEU A 1 99 ? -2.922 6.902 10.984 1 95.25 99 LEU A C 1
ATOM 797 O O . LEU A 1 99 ? -3.666 5.922 11.102 1 95.25 99 LEU A O 1
ATOM 801 N N . ALA A 1 100 ? -1.755 6.914 10.312 1 90.12 100 ALA A N 1
ATOM 802 C CA . ALA A 1 100 ? -1.211 5.68 9.75 1 90.12 100 ALA A CA 1
ATOM 803 C C . ALA A 1 100 ? -0.404 4.914 10.797 1 90.12 100 ALA A C 1
ATOM 805 O O . ALA A 1 100 ? 0.412 5.504 11.516 1 90.12 100 ALA A O 1
ATOM 806 N N . GLU A 1 101 ? -0.946 4.09 11.75 1 67.88 101 GLU A N 1
ATOM 807 C CA . GLU A 1 101 ? -0.246 3.352 12.797 1 67.88 101 GLU A CA 1
ATOM 808 C C . GLU A 1 101 ? 0.941 2.58 12.234 1 67.88 101 GLU A C 1
ATOM 810 O O . GLU A 1 101 ? 0.912 2.145 11.078 1 67.88 101 GLU A O 1
ATOM 815 N N . GLU A 1 102 ? 2.344 2.941 12.805 1 56.97 102 GLU A N 1
ATOM 816 C CA . GLU A 1 102 ? 3.584 2.285 12.398 1 56.97 102 GLU A CA 1
ATOM 817 C C . GLU A 1 102 ? 3.371 0.792 12.172 1 56.97 102 GLU A C 1
ATOM 819 O O . GLU A 1 102 ? 4.07 0.176 11.367 1 56.97 102 GLU A O 1
ATOM 824 N N . ASP A 1 103 ? 2.809 0.23 13.273 1 45.72 103 ASP A N 1
ATOM 825 C CA . ASP A 1 103 ? 2.896 -1.227 13.25 1 45.72 103 ASP A CA 1
ATOM 826 C C . ASP A 1 103 ? 2.609 -1.764 11.844 1 45.72 103 ASP A C 1
ATOM 828 O O . ASP A 1 103 ? 3.535 -2.08 11.094 1 45.72 103 ASP A O 1
ATOM 832 N N . VAL A 1 104 ? 1.781 -2.801 12.016 1 46.5 104 VAL A N 1
ATOM 833 C CA . VAL A 1 104 ? 1.656 -3.934 11.109 1 46.5 104 VAL A CA 1
ATOM 834 C C . VAL A 1 104 ? 1.538 -3.432 9.672 1 46.5 104 VAL A C 1
ATOM 836 O O . VAL A 1 104 ? 2.312 -3.836 8.797 1 46.5 104 VAL A O 1
ATOM 839 N N . GLU A 1 105 ? 0.32 -3.562 9.211 1 43.53 105 GLU A N 1
ATOM 840 C CA . GLU A 1 105 ? -0.172 -3.443 7.844 1 43.53 105 GLU A CA 1
ATOM 841 C C . GLU A 1 105 ? -0.001 -2.021 7.316 1 43.53 105 GLU A C 1
ATOM 843 O O . GLU A 1 105 ? -0.953 -1.238 7.309 1 43.53 105 GLU A O 1
ATOM 848 N N . SER A 1 106 ? 0.822 -1.214 8.18 1 45.91 106 SER A N 1
ATOM 849 C CA . SER A 1 106 ? 0.734 0.127 7.609 1 45.91 106 SER A CA 1
ATOM 850 C C . SER A 1 106 ? 0.623 0.076 6.09 1 45.91 106 SER A C 1
ATOM 852 O O . SER A 1 106 ? 1.468 -0.521 5.418 1 45.91 106 SER A O 1
ATOM 854 N N . PRO A 1 107 ? -0.447 0.325 5.648 1 46.81 107 PRO A N 1
ATOM 855 C CA . PRO A 1 107 ? -0.944 0.436 4.277 1 46.81 107 PRO A CA 1
ATOM 856 C C . PRO A 1 107 ? 0.106 0.978 3.309 1 46.81 107 PRO A C 1
ATOM 858 O O . PRO A 1 107 ? 1.098 1.572 3.74 1 46.81 107 PRO A O 1
ATOM 861 N N . LEU A 1 108 ? -0.258 0.711 2.08 1 54.25 108 LEU A N 1
ATOM 862 C CA . LEU A 1 108 ? -0.006 1.104 0.697 1 54.25 108 LEU A CA 1
ATOM 863 C C . LEU A 1 108 ? 0.391 2.574 0.613 1 54.25 108 LEU A C 1
ATOM 865 O O . LEU A 1 108 ? -0.221 3.346 -0.129 1 54.25 108 LEU A O 1
ATOM 869 N N . GLY A 1 109 ? 1.33 2.932 1.597 1 78.5 109 GLY A N 1
ATOM 870 C CA . GLY A 1 109 ? 1.896 4.227 1.256 1 78.5 109 GLY A CA 1
ATOM 871 C C . GLY A 1 109 ? 1.229 5.379 1.982 1 78.5 109 GLY A C 1
ATOM 872 O O . GLY A 1 109 ? 0.267 5.965 1.48 1 78.5 109 GLY A O 1
ATOM 873 N N . ALA A 1 110 ? 1.682 5.691 3.154 1 92.06 110 ALA A N 1
ATOM 874 C CA . ALA A 1 110 ? 1.158 6.746 4.02 1 92.06 110 ALA A CA 1
ATOM 875 C C . ALA A 1 110 ? 1.538 8.125 3.494 1 92.06 110 ALA A C 1
ATOM 877 O O . ALA A 1 110 ? 2.408 8.25 2.629 1 92.06 110 ALA A O 1
ATOM 878 N N . ILE A 1 111 ? 0.688 9.109 3.859 1 97 111 ILE A N 1
ATOM 879 C CA . ILE A 1 111 ? 1.068 10.508 3.693 1 97 111 ILE A CA 1
ATOM 880 C C . ILE A 1 111 ? 1.966 10.938 4.852 1 97 111 ILE A C 1
ATOM 882 O O . ILE A 1 111 ? 1.581 10.828 6.016 1 97 111 ILE A O 1
ATOM 886 N N . THR A 1 112 ? 3.141 11.391 4.578 1 96.88 112 THR A N 1
ATOM 887 C CA . THR A 1 112 ? 4.055 11.867 5.609 1 96.88 112 THR A CA 1
ATOM 888 C C . THR A 1 112 ? 3.939 13.383 5.777 1 96.88 112 THR A C 1
ATOM 890 O O . THR A 1 112 ? 3.955 14.125 4.789 1 96.88 112 THR A O 1
ATOM 893 N N . VAL A 1 113 ? 3.787 13.797 6.988 1 98.44 113 VAL A N 1
ATOM 894 C CA . VAL A 1 113 ? 3.699 15.219 7.32 1 98.44 113 VAL A CA 1
ATOM 895 C C . VAL A 1 113 ? 4.836 15.602 8.266 1 98.44 113 VAL A C 1
ATOM 897 O O . VAL A 1 113 ? 5.02 14.969 9.312 1 98.44 113 VAL A O 1
ATOM 900 N N . GLU A 1 114 ? 5.594 16.5 7.852 1 98.62 114 GLU A N 1
ATOM 901 C CA . GLU A 1 114 ? 6.664 17.062 8.672 1 98.62 114 GLU A CA 1
ATOM 902 C C . GLU A 1 114 ? 6.41 18.531 8.992 1 98.62 114 GLU A C 1
ATOM 904 O O . GLU A 1 114 ? 6.207 19.344 8.086 1 98.62 114 GLU A O 1
ATOM 909 N N . VAL A 1 115 ? 6.398 18.891 10.25 1 98.81 115 VAL A N 1
ATOM 910 C CA . VAL A 1 115 ? 6.188 20.25 10.695 1 98.81 115 VAL A CA 1
ATOM 911 C C . VAL A 1 115 ? 7.391 20.734 11.516 1 98.81 115 VAL A C 1
ATOM 913 O O . VAL A 1 115 ? 7.777 20.078 12.484 1 98.81 115 VAL A O 1
ATOM 916 N N . GLU A 1 116 ? 7.984 21.75 11.039 1 98.75 116 GLU A N 1
ATOM 917 C CA . GLU A 1 116 ? 8.992 22.469 11.812 1 98.75 116 GLU A CA 1
ATOM 918 C C . GLU A 1 116 ? 8.453 23.812 12.297 1 98.75 116 GLU A C 1
ATOM 920 O O . GLU A 1 116 ? 7.957 24.609 11.5 1 98.75 116 GLU A O 1
ATOM 925 N N . ALA A 1 117 ? 8.484 24.078 13.562 1 98.44 117 ALA A N 1
ATOM 926 C CA . ALA A 1 117 ? 7.98 25.312 14.172 1 98.44 117 ALA A CA 1
ATOM 927 C C . ALA A 1 117 ? 8.766 25.656 15.43 1 98.44 117 ALA A C 1
ATOM 929 O O . ALA A 1 117 ? 9.547 24.844 15.93 1 98.44 117 ALA A O 1
ATOM 930 N N . GLU A 1 118 ? 8.617 26.875 15.859 1 97.44 118 GLU A N 1
ATOM 931 C CA . GLU A 1 118 ? 9.242 27.281 17.109 1 97.44 118 GLU A CA 1
ATOM 932 C C . GLU A 1 118 ? 8.781 26.391 18.266 1 97.44 118 GLU A C 1
ATOM 934 O O . GLU A 1 118 ? 9.586 26 19.125 1 97.44 118 GLU A O 1
ATOM 939 N N . ASP A 1 119 ? 7.57 26.047 18.312 1 97.25 119 ASP A N 1
ATOM 940 C CA . ASP A 1 119 ? 6.961 25.156 19.297 1 97.25 119 ASP A CA 1
ATOM 941 C C . ASP A 1 119 ? 5.887 24.281 18.656 1 97.25 119 ASP A C 1
ATOM 943 O O . ASP A 1 119 ? 4.75 24.719 18.484 1 97.25 119 ASP A O 1
ATOM 947 N N . VAL A 1 120 ? 6.125 23 18.422 1 98.25 120 VAL A N 1
ATOM 948 C CA . VAL A 1 120 ? 5.203 22.141 17.688 1 98.25 120 VAL A CA 1
ATOM 949 C C . VAL A 1 120 ? 4.008 21.797 18.562 1 98.25 120 VAL A C 1
ATOM 951 O O . VAL A 1 120 ? 2.949 21.406 18.062 1 98.25 120 VAL A O 1
ATOM 954 N N . LYS A 1 121 ? 4.18 21.891 19.891 1 97.31 121 LYS A N 1
ATOM 955 C CA . LYS A 1 121 ? 3.053 21.625 20.781 1 97.31 121 LYS A CA 1
ATOM 956 C C . LYS A 1 121 ? 1.921 22.625 20.547 1 97.31 121 LYS A C 1
ATOM 958 O O . LYS A 1 121 ? 0.745 22.281 20.672 1 97.31 121 LYS A O 1
ATOM 963 N N . LYS A 1 122 ? 2.293 23.859 20.25 1 97.38 122 LYS A N 1
ATOM 964 C CA . LYS A 1 122 ? 1.283 24.859 19.922 1 97.38 122 LYS A CA 1
ATOM 965 C C . LYS A 1 122 ? 0.576 24.516 18.609 1 97.38 122 LYS A C 1
ATOM 967 O O . LYS A 1 122 ? -0.626 24.75 18.469 1 97.38 122 LYS A O 1
ATOM 972 N N . VAL A 1 123 ? 1.31 23.953 17.641 1 98.38 123 VAL A N 1
ATOM 973 C CA . VAL A 1 123 ? 0.729 23.531 16.375 1 98.38 123 VAL A CA 1
ATOM 974 C C . VAL A 1 123 ? -0.255 22.391 16.609 1 98.38 123 VAL A C 1
ATOM 976 O O . VAL A 1 123 ? -1.363 22.406 16.062 1 98.38 123 VAL A O 1
ATOM 979 N N . ILE A 1 124 ? 0.143 21.453 17.453 1 98.56 124 ILE A N 1
ATOM 980 C CA . ILE A 1 124 ? -0.705 20.312 17.781 1 98.56 124 ILE A CA 1
ATOM 981 C C . ILE A 1 124 ? -2.004 20.812 18.406 1 98.56 124 ILE A C 1
ATOM 983 O O . ILE A 1 124 ? -3.094 20.375 18.031 1 98.56 124 ILE A O 1
ATOM 987 N N . ALA A 1 125 ? -1.841 21.719 19.375 1 98.19 125 ALA A N 1
ATOM 988 C CA . ALA A 1 125 ? -3.012 22.25 20.062 1 98.19 125 ALA A CA 1
ATOM 989 C C . ALA A 1 125 ? -3.938 22.969 19.094 1 98.19 125 ALA A C 1
ATOM 991 O O . ALA A 1 125 ? -5.16 22.812 19.156 1 98.19 125 ALA A O 1
ATOM 992 N N . TRP A 1 126 ? -3.352 23.75 18.266 1 98.44 126 TRP A N 1
ATOM 993 C CA . TRP A 1 126 ? -4.121 24.469 17.25 1 98.44 126 TRP A CA 1
ATOM 994 C C . TRP A 1 126 ? -4.844 23.484 16.328 1 98.44 126 TRP A C 1
ATOM 996 O O . TRP A 1 126 ? -6.043 23.641 16.078 1 98.44 126 TRP A O 1
ATOM 1006 N N . LEU A 1 127 ? -4.148 22.469 15.859 1 98.56 127 LEU A N 1
ATOM 1007 C CA . LEU A 1 127 ? -4.656 21.469 14.93 1 98.56 127 LEU A CA 1
ATOM 1008 C C . LEU A 1 127 ? -5.844 20.719 15.523 1 98.56 127 LEU A C 1
ATOM 1010 O O . LEU A 1 127 ? -6.766 20.344 14.805 1 98.56 127 LEU A O 1
ATOM 1014 N N . THR A 1 128 ? -5.82 20.594 16.844 1 98.56 128 THR A N 1
ATOM 1015 C CA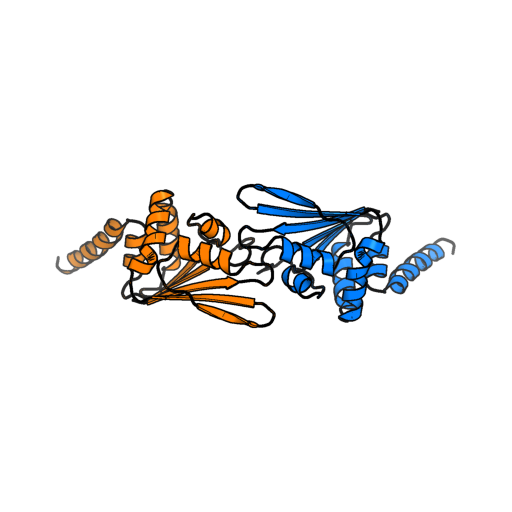 . THR A 1 128 ? -6.797 19.719 17.484 1 98.56 128 THR A CA 1
ATOM 1016 C C . THR A 1 128 ? -7.758 20.516 18.359 1 98.56 128 THR A C 1
ATOM 1018 O O . THR A 1 128 ? -8.562 19.953 19.094 1 98.56 128 THR A O 1
ATOM 1021 N N . GLY A 1 129 ? -7.605 21.797 18.328 1 96.81 129 GLY A N 1
ATOM 1022 C CA . GLY A 1 129 ? -8.508 22.656 19.078 1 96.81 129 GLY A CA 1
ATOM 1023 C C . GLY A 1 129 ? -8.289 22.594 20.578 1 96.81 129 GLY A C 1
ATOM 1024 O O . GLY A 1 129 ? -9.242 22.703 21.344 1 96.81 129 GLY A O 1
ATOM 1025 N N . LYS A 1 130 ? -7.062 22.359 20.969 1 95.25 130 LYS A N 1
ATOM 1026 C CA . LYS A 1 130 ? -6.75 22.203 22.391 1 95.25 130 LYS A CA 1
ATOM 1027 C C . LYS A 1 130 ? -5.781 23.281 22.859 1 95.25 130 LYS A C 1
ATOM 1029 O O . LYS A 1 130 ? -4.871 23.016 23.641 1 95.25 130 LYS A O 1
ATOM 1034 N N . GLU A 1 131 ? -5.852 24.406 22.297 1 91.38 131 GLU A N 1
ATOM 1035 C CA . GLU A 1 131 ? -4.953 25.5 22.625 1 91.38 131 GLU A CA 1
ATOM 1036 C C . GLU A 1 131 ? -5.023 25.859 24.094 1 91.38 131 GLU A C 1
ATOM 1038 O O . GLU A 1 131 ? -4.043 26.344 24.672 1 91.38 131 GLU A O 1
ATOM 1043 N N . GLY A 1 132 ? -6.148 25.609 24.719 1 85.88 132 GLY A N 1
ATOM 1044 C CA . GLY A 1 132 ? -6.285 25.844 26.141 1 85.88 132 GLY A CA 1
ATOM 1045 C C . GLY A 1 132 ? -5.41 24.938 26.984 1 85.88 132 GLY A C 1
ATOM 1046 O O . GLY A 1 132 ? -5.043 25.281 28.109 1 85.88 132 GLY A O 1
ATOM 1047 N N . GLU A 1 133 ? -5.055 23.828 26.547 1 80.5 133 GLU A N 1
ATOM 1048 C CA . GLU A 1 133 ? -4.254 22.828 27.25 1 80.5 133 GLU A CA 1
ATOM 1049 C C . GLU A 1 133 ? -2.779 23.219 27.266 1 80.5 133 GLU A C 1
ATOM 1051 O O . GLU A 1 133 ? -2.012 22.719 28.094 1 80.5 133 GLU A O 1
ATOM 1056 N N . VAL A 1 134 ? -2.223 24.031 26.438 1 77.44 134 VAL A N 1
ATOM 1057 C CA . VAL A 1 134 ? -0.819 24.422 26.359 1 77.44 134 VAL A CA 1
ATOM 1058 C C . VAL A 1 134 ? -0.596 25.719 27.141 1 77.44 134 VAL A C 1
ATOM 1060 O O . VAL A 1 134 ? 0.512 25.984 27.609 1 77.44 134 VAL A O 1
ATOM 1063 N N . SER A 1 135 ? -1.426 26.688 27.234 1 67.31 135 SER A N 1
ATOM 1064 C CA . SER A 1 135 ? -1.316 27.953 27.953 1 67.31 135 SER A CA 1
ATOM 1065 C C . SER A 1 135 ? -1.189 27.734 29.453 1 67.31 135 SER A C 1
ATOM 1067 O O . SER A 1 135 ? -0.502 28.5 30.141 1 67.31 135 SER A O 1
ATOM 1069 N N . GLY A 1 136 ? -1.794 26.734 30.078 1 55.88 136 GLY A N 1
ATOM 1070 C CA . GLY A 1 136 ? -1.785 26.625 31.531 1 55.88 136 GLY A CA 1
ATOM 1071 C C . GLY A 1 136 ? -0.454 26.156 32.094 1 55.88 136 GLY A C 1
ATOM 1072 O O . GLY A 1 136 ? -0.23 26.203 33.281 1 55.88 136 GLY A O 1
ATOM 1073 N N . ARG A 1 137 ? 0.419 25.438 31.469 1 54.22 137 ARG A N 1
ATOM 1074 C CA . ARG A 1 137 ? 1.619 24.906 32.094 1 54.22 137 ARG A CA 1
ATOM 1075 C C . ARG A 1 137 ? 2.66 26 32.312 1 54.22 137 ARG A C 1
ATOM 1077 O O . ARG A 1 137 ? 3.504 25.906 33.219 1 54.22 137 ARG A O 1
ATOM 1084 N N . ASP A 1 138 ? 2.799 26.906 31.453 1 46.97 138 ASP A N 1
ATOM 1085 C CA . ASP A 1 138 ? 3.875 27.875 31.672 1 46.97 138 ASP A CA 1
ATOM 1086 C C . ASP A 1 138 ? 3.574 28.75 32.875 1 46.97 138 ASP A C 1
ATOM 1088 O O . ASP A 1 138 ? 4.477 29.391 33.438 1 46.97 138 ASP A O 1
ATOM 1092 N N . GLU A 1 139 ? 2.402 29 33.281 1 43.44 139 GLU A N 1
ATOM 1093 C CA . GLU A 1 139 ? 2.176 29.922 34.375 1 43.44 139 GLU A CA 1
ATOM 1094 C C . GLU A 1 139 ? 2.531 29.297 35.719 1 43.44 139 GLU A C 1
ATOM 1096 O O . GLU A 1 139 ? 2.779 30 36.719 1 43.44 139 GLU A O 1
ATOM 1101 N N . ASP A 1 140 ? 2.453 28.016 35.875 1 45.28 140 ASP A N 1
ATOM 1102 C CA . ASP A 1 140 ? 2.662 27.453 37.188 1 45.28 140 ASP A CA 1
ATOM 1103 C C . ASP A 1 140 ? 4.148 27.391 37.531 1 45.28 140 ASP A C 1
ATOM 1105 O O . ASP A 1 140 ? 4.527 27.469 38.719 1 45.28 140 ASP A O 1
ATOM 1109 N N . SER A 1 141 ? 5.02 27.266 36.625 1 47.03 141 SER A N 1
ATOM 1110 C CA . SER A 1 141 ? 6.402 27.062 37.031 1 47.03 141 SER A CA 1
ATOM 1111 C C . SER A 1 141 ? 7.066 28.375 37.438 1 47.03 141 SER A C 1
ATOM 1113 O O . SER A 1 141 ? 8.18 28.359 37.969 1 47.03 141 SER A O 1
ATOM 1115 N N . SER A 1 142 ? 6.535 29.516 37.031 1 43.88 142 SER A N 1
ATOM 1116 C CA . SER A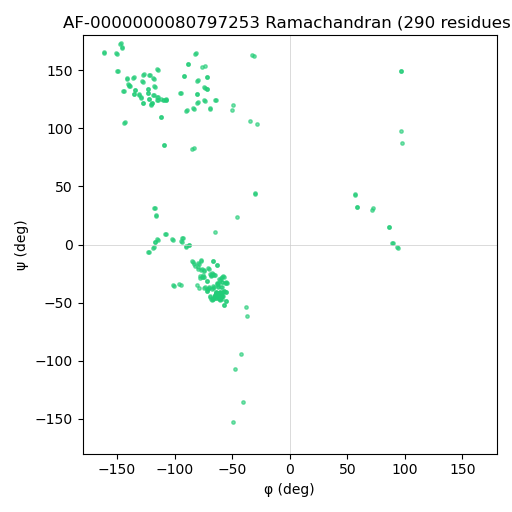 1 142 ? 7.254 30.75 37.375 1 43.88 142 SER A CA 1
ATOM 1117 C C . SER A 1 142 ? 6.977 31.156 38.812 1 43.88 142 SER A C 1
ATOM 1119 O O . SER A 1 142 ? 7.594 32.094 39.344 1 43.88 142 SER A O 1
ATOM 1121 N N . VAL A 1 143 ? 5.891 30.609 39.531 1 43.16 143 VAL A N 1
ATOM 1122 C CA . VAL A 1 143 ? 5.613 31.141 40.875 1 43.16 143 VAL A CA 1
ATOM 1123 C C . VAL A 1 143 ? 6.512 30.453 41.906 1 43.16 143 VAL A C 1
ATOM 1125 O O . VAL A 1 143 ? 6.512 30.828 43.062 1 43.16 143 VAL A O 1
ATOM 1128 N N . ARG A 1 144 ? 7.086 29.344 41.562 1 46.75 144 ARG A N 1
ATOM 1129 C CA . ARG A 1 144 ? 7.758 28.719 42.688 1 46.75 144 ARG A CA 1
ATOM 1130 C C . ARG A 1 144 ? 9.078 29.422 43 1 46.75 144 ARG A C 1
ATOM 1132 O O . ARG A 1 144 ? 9.812 29 43.875 1 46.75 144 ARG A O 1
ATOM 1139 N N . GLN A 1 145 ? 9.484 30.266 42 1 36.06 145 GLN A N 1
ATOM 1140 C CA . GLN A 1 145 ? 10.836 30.672 42.375 1 36.06 145 GLN A CA 1
ATOM 1141 C C . GLN A 1 145 ? 10.812 31.781 43.406 1 36.06 145 GLN A C 1
ATOM 1143 O O . GLN A 1 145 ? 11.836 32.094 44.031 1 36.06 145 GLN A O 1
ATOM 1148 N N . ASN A 1 146 ? 9.828 32.688 43.312 1 36.75 146 ASN A N 1
ATOM 1149 C CA . ASN A 1 146 ? 10.086 33.844 44.125 1 36.75 146 ASN A CA 1
ATOM 1150 C C . ASN A 1 146 ? 9.641 33.656 45.594 1 36.75 146 ASN A C 1
ATOM 1152 O O . ASN A 1 146 ? 9.711 34.562 46.406 1 36.75 146 ASN A O 1
ATOM 1156 N N . GLY A 1 147 ? 8.789 32.562 45.75 1 27.89 147 GLY A N 1
ATOM 1157 C CA . GLY A 1 147 ? 8.492 32.594 47.1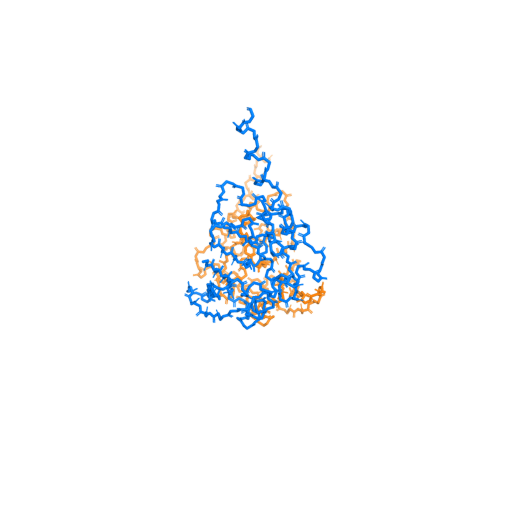88 1 27.89 147 GLY A CA 1
ATOM 1158 C C . GLY A 1 147 ? 9.562 31.922 48.031 1 27.89 147 GLY A C 1
ATOM 1159 O O . GLY A 1 147 ? 10.32 31.078 47.531 1 27.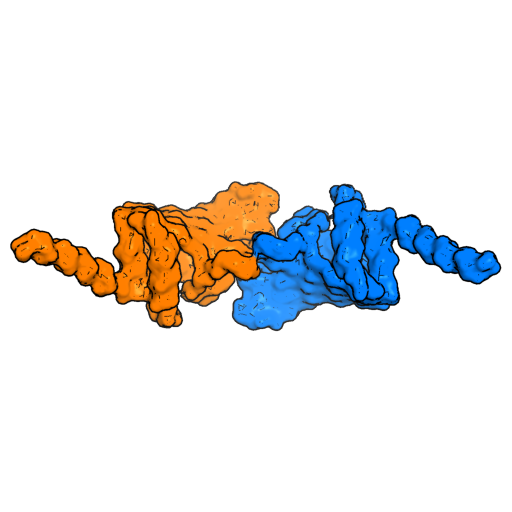89 147 GLY A O 1
ATOM 1160 N N . MET B 1 1 ? -6.867 -29.781 -9.562 1 95.56 1 MET B N 1
ATOM 1161 C CA . MET B 1 1 ? -6.031 -28.641 -9.188 1 95.56 1 MET B CA 1
ATOM 1162 C C . MET B 1 1 ? -6.82 -27.344 -9.266 1 95.56 1 MET B C 1
ATOM 1164 O O . MET B 1 1 ? -7.652 -27.172 -10.156 1 95.56 1 MET B O 1
ATOM 1168 N N . ARG B 1 2 ? -6.605 -26.406 -8.32 1 98.56 2 ARG B N 1
ATOM 1169 C CA . ARG B 1 2 ? -7.234 -25.094 -8.305 1 98.56 2 ARG B CA 1
ATOM 1170 C C . ARG B 1 2 ? -6.207 -24 -8.016 1 98.56 2 ARG B C 1
ATOM 1172 O O . ARG B 1 2 ? -5.352 -24.156 -7.145 1 98.56 2 ARG B O 1
ATOM 1179 N N . VAL B 1 3 ? -6.266 -22.953 -8.812 1 98.88 3 VAL B N 1
ATOM 1180 C CA . VAL B 1 3 ? -5.469 -21.75 -8.578 1 98.88 3 VAL B CA 1
ATOM 1181 C C . VAL B 1 3 ? -6.387 -20.562 -8.336 1 98.88 3 VAL B C 1
ATOM 1183 O O . VAL B 1 3 ? -7.336 -20.344 -9.102 1 98.88 3 VAL B O 1
ATOM 1186 N N . ARG B 1 4 ? -6.152 -19.859 -7.277 1 98.94 4 ARG B N 1
ATOM 1187 C CA . ARG B 1 4 ? -6.84 -18.594 -7.012 1 98.94 4 ARG B CA 1
ATOM 1188 C C . ARG B 1 4 ? -5.848 -17.453 -6.824 1 98.94 4 ARG B C 1
ATOM 1190 O O . ARG B 1 4 ? -4.855 -17.594 -6.102 1 98.94 4 ARG B O 1
ATOM 1197 N N . VAL B 1 5 ? -6.094 -16.375 -7.531 1 98.88 5 VAL B N 1
ATOM 1198 C CA . VAL B 1 5 ? -5.25 -15.188 -7.453 1 98.88 5 VAL B CA 1
ATOM 1199 C C . VAL B 1 5 ? -6.094 -13.977 -7.07 1 98.88 5 VAL B C 1
ATOM 1201 O O . VAL B 1 5 ? -7.191 -13.781 -7.602 1 98.88 5 VAL B O 1
ATOM 1204 N N . GLU B 1 6 ? -5.57 -13.227 -6.133 1 98.44 6 GLU B N 1
ATOM 1205 C CA . GLU B 1 6 ? -6.301 -12.039 -5.711 1 98.44 6 GLU B CA 1
ATOM 1206 C C . GLU B 1 6 ? -5.355 -10.867 -5.469 1 98.44 6 GLU B C 1
ATOM 1208 O O . GLU B 1 6 ? -4.281 -11.039 -4.891 1 98.44 6 GLU B O 1
ATOM 1213 N N . ALA B 1 7 ? -5.773 -9.703 -5.922 1 97.5 7 ALA B N 1
ATOM 1214 C CA . ALA B 1 7 ? -5.09 -8.453 -5.629 1 97.5 7 ALA B CA 1
ATOM 1215 C C . ALA B 1 7 ? -6.086 -7.359 -5.25 1 97.5 7 ALA B C 1
ATOM 1217 O O . ALA B 1 7 ? -7.07 -7.137 -5.957 1 97.5 7 ALA B O 1
ATOM 1218 N N . GLU B 1 8 ? -5.758 -6.777 -4.18 1 95.81 8 GLU B N 1
ATOM 1219 C CA . GLU B 1 8 ? -6.582 -5.652 -3.752 1 95.81 8 GLU B CA 1
ATOM 1220 C C . GLU B 1 8 ? -6.367 -4.438 -4.652 1 95.81 8 GLU B C 1
ATOM 1222 O O . GLU B 1 8 ? -5.254 -4.195 -5.121 1 95.81 8 GLU B O 1
ATOM 1227 N N . VAL B 1 9 ? -7.465 -3.721 -4.855 1 96.62 9 VAL B N 1
ATOM 1228 C CA . VAL B 1 9 ? -7.445 -2.41 -5.496 1 96.62 9 VAL B CA 1
ATOM 1229 C C . VAL B 1 9 ? -7.805 -1.331 -4.477 1 96.62 9 VAL B C 1
ATOM 1231 O O . VAL B 1 9 ? -8.969 -1.205 -4.082 1 96.62 9 VAL B O 1
ATOM 1234 N N . ARG B 1 10 ? -6.891 -0.585 -4.137 1 95.19 10 ARG B N 1
ATOM 1235 C CA . ARG B 1 10 ? -7.109 0.464 -3.146 1 95.19 10 ARG B CA 1
ATOM 1236 C C . ARG B 1 10 ? -7.73 1.701 -3.787 1 95.19 10 ARG B C 1
ATOM 1238 O O . ARG B 1 10 ? -7.633 1.892 -5 1 95.19 10 ARG B O 1
ATOM 1245 N N . PRO B 1 11 ? -8.266 2.58 -2.979 1 95.5 11 PRO B N 1
ATOM 1246 C CA . PRO B 1 11 ? -8.977 3.75 -3.498 1 95.5 11 PRO B CA 1
ATOM 1247 C C . PRO B 1 11 ? -8.102 4.629 -4.383 1 95.5 11 PRO B C 1
ATOM 1249 O O . PRO B 1 11 ? -8.57 5.164 -5.391 1 95.5 11 PRO B O 1
ATOM 1252 N N . THR B 1 12 ? -6.781 4.695 -4.102 1 96.44 12 THR B N 1
ATOM 1253 C CA . THR B 1 12 ? -5.906 5.562 -4.879 1 96.44 12 THR B CA 1
ATOM 1254 C C . THR B 1 12 ? -5.336 4.816 -6.082 1 96.44 12 THR B C 1
ATOM 1256 O O . THR B 1 12 ? -4.617 5.398 -6.898 1 96.44 12 THR B O 1
ATOM 1259 N N . GLU B 1 13 ? -5.668 3.531 -6.227 1 96.62 13 GLU B N 1
ATOM 1260 C CA . GLU B 1 13 ? -5.145 2.746 -7.34 1 96.62 13 GLU B CA 1
ATOM 1261 C C . GLU B 1 13 ? -6.047 2.852 -8.562 1 96.62 13 GLU B C 1
ATOM 1263 O O . GLU B 1 13 ? -7.211 3.234 -8.453 1 96.62 13 GLU B O 1
ATOM 1268 N N . ASP B 1 14 ? -5.441 2.629 -9.727 1 97.81 14 ASP B N 1
ATOM 1269 C CA . ASP B 1 14 ? -6.152 2.393 -10.977 1 97.81 14 ASP B CA 1
ATOM 1270 C C . ASP B 1 14 ? -6.43 0.905 -11.172 1 97.81 14 ASP B C 1
ATOM 1272 O O . ASP B 1 14 ? -5.504 0.112 -11.352 1 97.81 14 ASP B O 1
ATOM 1276 N N . PRO B 1 15 ? -7.699 0.563 -11.18 1 98.31 15 PRO B N 1
ATOM 1277 C CA . PRO B 1 15 ? -8 -0.862 -11.32 1 98.31 15 PRO B CA 1
ATOM 1278 C C . PRO B 1 15 ? -7.371 -1.479 -12.57 1 98.31 15 PRO B C 1
ATOM 1280 O O . PRO B 1 15 ? -6.98 -2.65 -12.555 1 98.31 15 PRO B O 1
ATOM 1283 N N . ASN B 1 16 ? -7.246 -0.716 -13.617 1 98.75 16 ASN B N 1
ATOM 1284 C CA . ASN B 1 16 ? -6.691 -1.265 -14.852 1 98.75 16 ASN B CA 1
ATOM 1285 C C . ASN B 1 16 ? -5.191 -1.517 -14.727 1 98.75 16 ASN B C 1
ATOM 1287 O O . ASN B 1 16 ? -4.656 -2.432 -15.352 1 98.75 16 ASN B O 1
ATOM 1291 N N . LYS B 1 17 ? -4.508 -0.718 -13.953 1 98.56 17 LYS B N 1
ATOM 1292 C CA . LYS B 1 17 ? -3.086 -0.962 -13.727 1 98.56 17 LYS B CA 1
ATOM 1293 C C . LYS B 1 17 ? -2.871 -2.195 -12.852 1 98.56 17 LYS B C 1
ATOM 1295 O O . LYS B 1 17 ? -1.94 -2.971 -13.078 1 98.56 17 LYS B O 1
ATOM 1300 N N . VAL B 1 18 ? -3.742 -2.354 -11.883 1 98.25 18 VAL B N 1
ATOM 1301 C CA . VAL B 1 18 ? -3.668 -3.551 -11.055 1 98.25 18 VAL B CA 1
ATOM 1302 C C . VAL B 1 18 ? -3.941 -4.789 -11.906 1 98.25 18 VAL B C 1
ATOM 1304 O O . VAL B 1 18 ? -3.25 -5.801 -11.781 1 98.25 18 VAL B O 1
ATOM 1307 N N . LEU B 1 19 ? -4.934 -4.652 -12.766 1 98.94 19 LEU B N 1
ATOM 1308 C CA . LEU B 1 19 ? -5.242 -5.758 -13.664 1 98.94 19 LEU B CA 1
ATOM 1309 C C . LEU B 1 19 ? -4.051 -6.078 -14.562 1 98.94 19 LEU B C 1
ATOM 1311 O O . LEU B 1 19 ? -3.746 -7.25 -14.805 1 98.94 19 LEU B O 1
ATOM 1315 N N . LYS B 1 20 ? -3.414 -5.059 -15.031 1 98.88 20 LYS B N 1
ATOM 1316 C CA . LYS B 1 20 ? -2.217 -5.262 -15.844 1 98.88 20 LYS B CA 1
ATOM 1317 C C . LYS B 1 20 ? -1.154 -6.039 -15.07 1 98.88 20 LYS B C 1
ATOM 1319 O O . LYS B 1 20 ? -0.518 -6.941 -15.617 1 98.88 20 LYS B O 1
ATOM 1324 N N . ALA B 1 21 ? -0.957 -5.664 -13.812 1 98.44 21 ALA B N 1
ATOM 1325 C CA . ALA B 1 21 ? 0 -6.379 -12.969 1 98.44 21 ALA B CA 1
ATOM 1326 C C . ALA B 1 21 ? -0.321 -7.867 -12.914 1 98.44 21 ALA B C 1
ATOM 1328 O O . ALA B 1 21 ? 0.575 -8.711 -13.031 1 98.44 21 ALA B O 1
ATOM 1329 N N . LEU B 1 22 ? -1.587 -8.188 -12.82 1 98.94 22 LEU B N 1
ATOM 1330 C CA . LEU B 1 22 ? -2.029 -9.57 -12.75 1 98.94 22 LEU B CA 1
ATOM 1331 C C . LEU B 1 22 ? -1.803 -10.281 -14.078 1 98.94 22 LEU B C 1
ATOM 1333 O O . LEU B 1 22 ? -1.275 -11.398 -14.109 1 98.94 22 LEU B O 1
ATOM 1337 N N . ARG B 1 23 ? -2.143 -9.656 -15.117 1 98.94 23 ARG B N 1
ATOM 1338 C CA . ARG B 1 23 ? -2.086 -10.266 -16.438 1 98.94 23 ARG B CA 1
ATOM 1339 C C . ARG B 1 23 ? -0.643 -10.469 -16.891 1 98.94 23 ARG B C 1
ATOM 1341 O O . ARG B 1 23 ? -0.368 -11.289 -17.766 1 98.94 23 ARG B O 1
ATOM 1348 N N . ASN B 1 24 ? 0.232 -9.734 -16.312 1 98.94 24 ASN B N 1
ATOM 1349 C CA . ASN B 1 24 ? 1.646 -9.93 -16.594 1 98.94 24 ASN B CA 1
ATOM 1350 C C . ASN B 1 24 ? 2.141 -11.281 -16.094 1 98.94 24 ASN B C 1
ATOM 1352 O O . ASN B 1 24 ? 3.1 -11.836 -16.625 1 98.94 24 ASN B O 1
ATOM 1356 N N . LEU B 1 25 ? 1.435 -11.82 -15.047 1 98.94 25 LEU B N 1
ATOM 1357 C CA . LEU B 1 25 ? 2.012 -12.984 -14.383 1 98.94 25 LEU B CA 1
ATOM 1358 C C . LEU B 1 25 ? 1.047 -14.164 -14.422 1 98.94 25 LEU B C 1
ATOM 1360 O O . LEU B 1 25 ? 1.423 -15.297 -14.094 1 98.94 25 LEU B O 1
ATOM 1364 N N . PHE B 1 26 ? -0.154 -13.906 -14.906 1 98.94 26 PHE B N 1
ATOM 1365 C CA . PHE B 1 26 ? -1.146 -14.969 -14.859 1 98.94 26 PHE B CA 1
ATOM 1366 C C . PHE B 1 26 ? -1.998 -14.969 -16.125 1 98.94 26 PHE B C 1
ATOM 1368 O O . PHE B 1 26 ? -2.328 -13.906 -16.656 1 98.94 26 PHE B O 1
ATOM 1375 N N . ASN B 1 27 ? -2.328 -16.156 -16.562 1 98.81 27 ASN B N 1
ATOM 1376 C CA . ASN B 1 27 ? -3.232 -16.359 -17.688 1 98.81 27 ASN B CA 1
ATOM 1377 C C . ASN B 1 27 ? -4.578 -16.922 -17.234 1 98.81 27 ASN B C 1
ATOM 1379 O O . ASN B 1 27 ? -4.828 -18.109 -17.359 1 98.81 27 ASN B O 1
ATOM 1383 N N . MET B 1 28 ? -5.438 -16.047 -16.859 1 98.81 28 MET B N 1
ATOM 1384 C CA . MET B 1 28 ? -6.793 -16.375 -16.422 1 98.81 28 MET B CA 1
ATOM 1385 C C . MET B 1 28 ? -7.703 -15.156 -16.469 1 98.81 28 MET B C 1
ATOM 1387 O O . MET B 1 28 ? -7.234 -14.039 -16.672 1 98.81 28 MET B O 1
ATOM 1391 N N . GLU B 1 29 ? -8.945 -15.406 -16.406 1 98.75 29 GLU B N 1
ATOM 1392 C CA . GLU B 1 29 ? -9.898 -14.297 -16.328 1 98.75 29 GLU B CA 1
ATOM 1393 C C . GLU B 1 29 ? -9.992 -13.75 -14.906 1 98.75 29 GLU B C 1
ATOM 1395 O O . GLU B 1 29 ? -9.953 -14.508 -13.938 1 98.75 29 GLU B O 1
ATOM 1400 N N . PHE B 1 30 ? -10.102 -12.461 -14.828 1 98.94 30 PHE B N 1
ATOM 1401 C CA . PHE B 1 30 ? -10.25 -11.789 -13.539 1 98.94 30 PHE B CA 1
ATOM 1402 C C . PHE B 1 30 ? -11.578 -11.039 -13.477 1 98.94 30 PHE B C 1
ATOM 1404 O O . PHE B 1 30 ? -12.016 -10.453 -14.469 1 98.94 30 PHE B O 1
ATOM 1411 N N . LYS B 1 31 ? -12.141 -11.086 -12.266 1 98.88 31 LYS B N 1
ATOM 1412 C CA . LYS B 1 31 ? -13.344 -10.305 -11.984 1 98.88 31 LYS B CA 1
ATOM 1413 C C . LYS B 1 31 ? -13.094 -9.273 -10.891 1 98.88 31 LYS B C 1
ATOM 1415 O O . LYS B 1 31 ? -12.422 -9.57 -9.898 1 98.88 31 LYS B O 1
ATOM 1420 N N . LEU B 1 32 ? -13.594 -8.133 -11.164 1 98.75 32 LEU B N 1
ATOM 1421 C CA . LEU B 1 32 ? -13.492 -7.082 -10.156 1 98.75 32 LEU B CA 1
ATOM 1422 C C . LEU B 1 32 ? -14.625 -7.199 -9.141 1 98.75 32 LEU B C 1
ATOM 1424 O O . LEU B 1 32 ? -15.797 -7.113 -9.5 1 98.75 32 LEU B O 1
ATOM 1428 N N . VAL B 1 33 ? -14.258 -7.441 -7.863 1 98.62 33 VAL B N 1
ATOM 1429 C CA . VAL B 1 33 ? -15.234 -7.602 -6.789 1 98.62 33 VAL B CA 1
ATOM 1430 C C . VAL B 1 33 ? -15.188 -6.387 -5.867 1 98.62 33 VAL B C 1
ATOM 1432 O O . VAL B 1 33 ? -14.148 -6.09 -5.273 1 98.62 33 VAL B O 1
ATOM 1435 N N . GLU B 1 34 ? -16.281 -5.754 -5.668 1 97.94 34 GLU B N 1
ATOM 1436 C CA . GLU B 1 34 ? -16.344 -4.605 -4.77 1 97.94 34 GLU B CA 1
ATOM 1437 C C . GLU B 1 34 ? -16.281 -5.039 -3.309 1 97.94 34 GLU B C 1
ATOM 1439 O O . GLU B 1 34 ? -16.906 -6.027 -2.922 1 97.94 34 GLU B O 1
ATOM 1444 N N . ARG B 1 35 ? -15.484 -4.336 -2.506 1 95.25 35 ARG B N 1
ATOM 1445 C CA . ARG B 1 35 ? -15.305 -4.676 -1.099 1 95.25 35 ARG B CA 1
ATOM 1446 C C . ARG B 1 35 ? -15.797 -3.551 -0.197 1 95.25 35 ARG B C 1
ATOM 1448 O O . ARG B 1 35 ? -15.609 -3.598 1.021 1 95.25 35 ARG B O 1
ATOM 1455 N N . GLY B 1 36 ? -16.359 -2.424 -0.725 1 92.81 36 GLY B N 1
ATOM 1456 C CA . GLY B 1 36 ? -16.875 -1.307 0.046 1 92.81 36 GLY B CA 1
ATOM 1457 C C . GLY B 1 36 ? -15.891 -0.163 0.185 1 92.81 36 GLY B C 1
ATOM 1458 O O . GLY B 1 36 ? -14.68 -0.378 0.161 1 92.81 36 GLY B O 1
ATOM 1459 N N . ARG B 1 37 ? -16.406 1.068 0.289 1 89.94 37 ARG B N 1
ATOM 1460 C CA . ARG B 1 37 ? -15.648 2.281 0.589 1 89.94 37 ARG B CA 1
ATOM 1461 C C . ARG B 1 37 ? -14.555 2.512 -0.444 1 89.94 37 ARG B C 1
ATOM 1463 O O . ARG B 1 37 ? -13.438 2.896 -0.093 1 89.94 37 ARG B O 1
ATOM 1470 N N . GLY B 1 38 ? -14.797 2.107 -1.706 1 92.25 38 GLY B N 1
ATOM 1471 C CA . GLY B 1 38 ? -13.859 2.377 -2.779 1 92.25 38 GLY B CA 1
ATOM 1472 C C . GLY B 1 38 ? -12.812 1.291 -2.941 1 92.25 38 GLY B C 1
ATOM 1473 O O . GLY B 1 38 ? -11.93 1.392 -3.801 1 92.25 38 GLY B O 1
ATOM 1474 N N . TRP B 1 39 ? -12.961 0.298 -2.105 1 94.5 39 TRP B N 1
ATOM 1475 C CA . TRP B 1 39 ? -12.055 -0.841 -2.205 1 94.5 39 TRP B CA 1
ATOM 1476 C C . TRP B 1 39 ? -12.633 -1.918 -3.117 1 94.5 39 TRP B C 1
ATOM 1478 O O . TRP B 1 39 ? -13.852 -2.088 -3.195 1 94.5 39 TRP B O 1
ATOM 1488 N N . ALA B 1 40 ? -11.75 -2.527 -3.783 1 97.31 40 ALA B N 1
ATOM 1489 C CA . ALA B 1 40 ? -12.109 -3.674 -4.613 1 97.31 40 ALA B CA 1
ATOM 1490 C C . ALA B 1 40 ? -10.977 -4.695 -4.66 1 97.31 40 ALA B C 1
ATOM 1492 O O . ALA B 1 40 ? -9.93 -4.496 -4.051 1 97.31 40 ALA B O 1
ATOM 1493 N N . SER B 1 41 ? -11.258 -5.793 -5.246 1 97.62 41 SER B N 1
ATOM 1494 C CA . SER B 1 41 ? -10.242 -6.805 -5.527 1 97.62 41 SER B CA 1
ATOM 1495 C C . SER B 1 41 ? -10.43 -7.406 -6.914 1 97.62 41 SER B C 1
ATOM 1497 O O . SER B 1 41 ? -11.555 -7.672 -7.336 1 97.62 41 SER B O 1
ATOM 1499 N N . TRP B 1 42 ? -9.359 -7.543 -7.586 1 98.81 42 TRP B N 1
ATOM 1500 C CA . TRP B 1 42 ? -9.375 -8.477 -8.711 1 98.81 42 TRP B CA 1
ATOM 1501 C C . TRP B 1 42 ? -9.211 -9.914 -8.234 1 98.81 42 TRP B C 1
ATOM 1503 O O . TRP B 1 42 ? -8.32 -10.211 -7.434 1 98.81 42 TRP B O 1
ATOM 1513 N N . VAL B 1 43 ? -10.125 -10.773 -8.719 1 98.88 43 VAL B N 1
ATOM 1514 C CA . VAL B 1 43 ? -10.055 -12.18 -8.328 1 98.88 43 VAL B CA 1
ATOM 1515 C C . VAL B 1 43 ? -10.094 -13.062 -9.57 1 98.88 43 VAL B C 1
ATOM 1517 O O . VAL B 1 43 ? -10.938 -12.875 -10.445 1 98.88 43 VAL B O 1
ATOM 1520 N N . GLY B 1 44 ? -9.148 -13.938 -9.703 1 98.94 44 GLY B N 1
ATOM 1521 C CA . GLY B 1 44 ? -9.117 -14.945 -10.742 1 98.94 44 GLY B CA 1
ATOM 1522 C C . GLY B 1 44 ? -9.055 -16.359 -10.195 1 98.94 44 GLY B C 1
ATOM 1523 O O . GLY B 1 44 ? -8.43 -16.609 -9.164 1 98.94 44 GLY B O 1
ATOM 1524 N N . GLU B 1 45 ? -9.703 -17.266 -10.914 1 98.88 45 GLU B N 1
ATOM 1525 C CA . GLU B 1 45 ? -9.656 -18.688 -10.578 1 98.88 45 GLU B CA 1
ATOM 1526 C C . GLU B 1 45 ? -9.445 -19.531 -11.828 1 98.88 45 GLU B C 1
ATOM 1528 O O . GLU B 1 45 ? -9.938 -19.203 -12.906 1 98.88 45 GLU B O 1
ATOM 1533 N N . SER B 1 46 ? -8.711 -20.562 -11.68 1 98.81 46 SER B N 1
ATOM 1534 C CA . SER B 1 46 ? -8.422 -21.5 -12.758 1 98.81 46 SER B CA 1
ATOM 1535 C C . SER B 1 46 ? -8.211 -22.906 -12.234 1 98.81 46 SER B C 1
ATOM 1537 O O . SER B 1 46 ? -7.773 -23.094 -11.094 1 98.81 46 SER B O 1
ATOM 1539 N N . GLU B 1 47 ? -8.555 -23.828 -13.016 1 98.56 47 GLU B N 1
ATOM 1540 C CA . GLU B 1 47 ? -8.289 -25.234 -12.695 1 98.56 47 GLU B CA 1
ATOM 1541 C C . GLU B 1 47 ? -7.172 -25.797 -13.562 1 98.56 47 GLU B C 1
ATOM 1543 O O . GLU B 1 47 ? -6.973 -27.016 -13.625 1 98.56 47 GLU B O 1
ATOM 1548 N N . ASP B 1 48 ? -6.562 -24.906 -14.266 1 97.88 48 ASP B N 1
ATOM 1549 C CA . ASP B 1 48 ? -5.527 -25.281 -15.227 1 97.88 48 ASP B CA 1
ATOM 1550 C C . ASP B 1 48 ? -4.168 -24.719 -14.812 1 97.88 48 ASP B C 1
ATOM 1552 O O . ASP B 1 48 ? -4.012 -23.5 -14.641 1 97.88 48 ASP B O 1
ATOM 1556 N N . LEU B 1 49 ? -3.203 -25.594 -14.734 1 97.44 49 LEU B N 1
ATOM 1557 C CA . LEU B 1 49 ? -1.844 -25.234 -14.352 1 97.44 49 LEU B CA 1
ATOM 1558 C C . LEU B 1 49 ? -1.269 -24.203 -15.305 1 97.44 49 LEU B C 1
ATOM 1560 O O . LEU B 1 49 ? -0.433 -23.375 -14.906 1 97.44 49 LEU B O 1
ATOM 1564 N N . THR B 1 50 ? -1.736 -24.203 -16.578 1 97.94 50 THR B N 1
ATOM 1565 C CA . THR B 1 50 ? -1.207 -23.297 -17.594 1 97.94 50 THR B CA 1
ATOM 1566 C C . THR B 1 50 ? -1.544 -21.844 -17.266 1 97.94 50 THR B C 1
ATOM 1568 O O . THR B 1 50 ? -0.971 -20.922 -17.844 1 97.94 50 THR B O 1
ATOM 1571 N N . SER B 1 51 ? -2.484 -21.594 -16.312 1 98.88 51 SER B N 1
ATOM 1572 C CA . SER B 1 51 ? -2.775 -20.234 -15.844 1 98.88 51 SER B CA 1
ATOM 1573 C C . SER B 1 51 ? -1.558 -19.609 -15.172 1 98.88 51 SER B C 1
ATOM 1575 O O . SER B 1 51 ? -1.474 -18.391 -15.047 1 98.88 51 SER B O 1
ATOM 1577 N N . LEU B 1 52 ? -0.578 -20.438 -14.781 1 98.88 52 LEU B N 1
ATOM 1578 C CA . LEU B 1 52 ? 0.623 -19.953 -14.102 1 98.88 52 LEU B CA 1
ATOM 1579 C C . LEU B 1 52 ? 1.804 -19.891 -15.062 1 98.88 52 LEU B C 1
ATOM 1581 O O . LEU B 1 52 ? 2.92 -19.562 -14.664 1 98.88 52 LEU B O 1
ATOM 1585 N N . LEU B 1 53 ? 1.539 -20.172 -16.312 1 98.88 53 LEU B N 1
ATOM 1586 C CA . LEU B 1 53 ? 2.625 -20.25 -17.281 1 98.88 53 LEU B CA 1
ATOM 1587 C C . LEU B 1 53 ? 3.338 -18.906 -17.391 1 98.88 53 LEU B C 1
ATOM 1589 O O . LEU B 1 53 ? 4.57 -18.844 -17.422 1 98.88 53 LEU B O 1
ATOM 1593 N N . PRO B 1 54 ? 2.605 -17.75 -17.469 1 98.94 54 PRO B N 1
ATOM 1594 C CA . PRO B 1 54 ? 3.334 -16.484 -17.516 1 98.94 54 PRO B CA 1
ATOM 1595 C C . PRO B 1 54 ? 4.23 -16.266 -16.297 1 98.94 54 PRO B C 1
ATOM 1597 O O . PRO B 1 54 ? 5.332 -15.727 -16.422 1 98.94 54 PRO B O 1
ATOM 1600 N N . LEU B 1 55 ? 3.803 -16.672 -15.156 1 98.94 55 LEU B N 1
ATOM 1601 C CA . LEU B 1 55 ? 4.629 -16.578 -13.961 1 98.94 55 LEU B CA 1
ATOM 1602 C C . LEU B 1 55 ? 5.875 -17.453 -14.086 1 98.94 55 LEU B C 1
ATOM 1604 O O . LEU B 1 55 ? 6.984 -17.016 -13.781 1 98.94 55 LEU B O 1
ATOM 1608 N N . LYS B 1 56 ? 5.664 -18.641 -14.523 1 98.88 56 LYS B N 1
ATOM 1609 C CA . LYS B 1 56 ? 6.793 -19.531 -14.75 1 98.88 56 LYS B CA 1
ATOM 1610 C C . LYS B 1 56 ? 7.816 -18.906 -15.688 1 98.88 56 LYS B C 1
ATOM 1612 O O . LYS B 1 56 ? 9.016 -18.906 -15.391 1 98.88 56 LYS B O 1
ATOM 1617 N N . ARG B 1 57 ? 7.352 -18.391 -16.781 1 98.88 57 ARG B N 1
ATOM 1618 C CA . ARG B 1 57 ? 8.234 -17.766 -17.766 1 98.88 57 ARG B CA 1
ATOM 1619 C C . ARG B 1 57 ? 8.977 -16.578 -17.172 1 98.88 57 ARG B C 1
ATOM 1621 O O . ARG B 1 57 ? 10.164 -16.391 -17.422 1 98.88 57 ARG B O 1
ATOM 1628 N N . ALA B 1 58 ? 8.266 -15.797 -16.406 1 98.88 58 ALA B N 1
ATOM 1629 C CA . ALA B 1 58 ? 8.875 -14.625 -15.781 1 98.88 58 ALA B CA 1
ATOM 1630 C C . ALA B 1 58 ? 9.969 -15.031 -14.797 1 98.88 58 ALA B C 1
ATOM 1632 O O . ALA B 1 58 ? 11.039 -14.414 -14.75 1 98.88 58 ALA B O 1
ATOM 1633 N N . ILE B 1 59 ? 9.719 -16.062 -13.984 1 98.81 59 ILE B N 1
ATOM 1634 C CA . ILE B 1 59 ? 10.688 -16.578 -13.016 1 98.81 59 ILE B CA 1
ATOM 1635 C C . ILE B 1 59 ? 11.953 -17.031 -13.742 1 98.81 59 ILE B C 1
ATOM 1637 O O . ILE B 1 59 ? 13.062 -16.688 -13.328 1 98.81 59 ILE B O 1
ATOM 1641 N N . GLN B 1 60 ? 11.742 -17.719 -14.82 1 98.25 60 GLN B N 1
ATOM 1642 C CA . GLN B 1 60 ? 12.867 -18.203 -15.617 1 98.25 60 GLN B CA 1
ATOM 1643 C C . GLN B 1 60 ? 13.609 -17.047 -16.281 1 98.25 60 GLN B C 1
ATOM 1645 O O . GLN B 1 60 ? 14.836 -16.953 -16.219 1 98.25 60 GLN B O 1
ATOM 1650 N N . ALA B 1 61 ? 12.867 -16.188 -16.859 1 98.56 61 ALA B N 1
ATOM 1651 C CA . ALA B 1 61 ? 13.445 -15.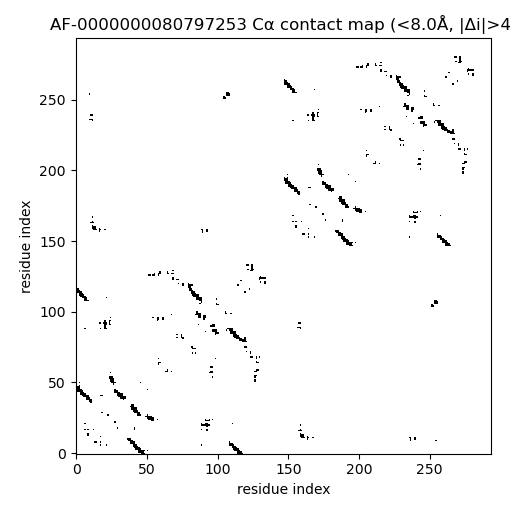078 -17.594 1 98.56 61 ALA B CA 1
ATOM 1652 C C . ALA B 1 61 ? 14.258 -14.164 -16.672 1 98.56 61 ALA B C 1
ATOM 1654 O O . ALA B 1 61 ? 15.273 -13.602 -17.094 1 98.56 61 ALA B O 1
ATOM 1655 N N . LYS B 1 62 ? 13.828 -14.016 -15.391 1 98.5 62 LYS B N 1
ATOM 1656 C CA . LYS B 1 62 ? 14.484 -13.109 -14.461 1 98.5 62 LYS B CA 1
ATOM 1657 C C . LYS B 1 62 ? 15.539 -13.836 -13.625 1 98.5 62 LYS B C 1
ATOM 1659 O O . LYS B 1 62 ? 16.156 -13.242 -12.742 1 98.5 62 LYS B O 1
ATOM 1664 N N . ALA B 1 63 ? 15.719 -15.125 -13.898 1 98.31 63 ALA B N 1
ATOM 1665 C CA . ALA B 1 63 ? 16.719 -15.953 -13.234 1 98.31 63 ALA B CA 1
ATOM 1666 C C . ALA B 1 63 ? 16.531 -15.938 -11.727 1 98.31 63 ALA B C 1
ATOM 1668 O O . ALA B 1 63 ? 17.5 -15.789 -10.977 1 98.31 63 ALA B O 1
ATOM 1669 N N . VAL B 1 64 ? 15.234 -16.047 -11.336 1 98.5 64 VAL B N 1
ATOM 1670 C CA . VAL B 1 64 ? 14.977 -16.062 -9.898 1 98.5 64 VAL B CA 1
ATOM 1671 C C . VAL B 1 64 ? 14.367 -17.406 -9.5 1 98.5 64 VAL B C 1
ATOM 1673 O O . VAL B 1 64 ? 13.633 -17.5 -8.516 1 98.5 64 VAL B O 1
ATOM 1676 N N . ASP B 1 65 ? 14.633 -18.422 -10.281 1 98.38 65 ASP B N 1
ATOM 1677 C CA . ASP B 1 65 ? 14.086 -19.766 -10.062 1 98.38 65 ASP B CA 1
ATOM 1678 C C . ASP B 1 65 ? 14.508 -20.312 -8.703 1 98.38 65 ASP B C 1
ATOM 1680 O O . ASP B 1 65 ? 13.672 -20.812 -7.949 1 98.38 65 ASP B O 1
ATOM 1684 N N . GLU B 1 66 ? 15.758 -20.156 -8.383 1 98.19 66 GLU B N 1
ATOM 1685 C CA . GLU B 1 66 ? 16.281 -20.703 -7.129 1 98.19 66 GLU B CA 1
ATOM 1686 C C . GLU B 1 66 ? 15.641 -20.016 -5.922 1 98.19 66 GLU B C 1
ATOM 1688 O O . GLU B 1 66 ? 15.242 -20.672 -4.961 1 98.19 66 GLU B O 1
ATOM 1693 N N . THR B 1 67 ? 15.562 -18.734 -5.996 1 97.81 67 THR B N 1
ATOM 1694 C CA . THR B 1 67 ? 14.953 -17.969 -4.918 1 97.81 67 THR B CA 1
ATOM 1695 C C . THR B 1 67 ? 13.5 -18.375 -4.703 1 97.81 67 THR B C 1
ATOM 1697 O O . THR B 1 67 ? 13.086 -18.656 -3.576 1 97.81 67 THR B O 1
ATOM 1700 N N . PHE B 1 68 ? 12.727 -18.5 -5.754 1 98.38 68 PHE B N 1
ATOM 1701 C CA . PHE B 1 68 ? 11.336 -18.906 -5.668 1 98.38 68 PHE B CA 1
ATOM 1702 C C . PHE B 1 68 ? 11.219 -20.344 -5.156 1 98.38 68 PHE B C 1
ATOM 1704 O O . PHE B 1 68 ? 10.406 -20.625 -4.277 1 98.38 68 PHE B O 1
ATOM 1711 N N . TYR B 1 69 ? 12.023 -21.172 -5.668 1 98.25 69 TYR B N 1
ATOM 1712 C CA . TYR B 1 69 ? 11.969 -22.578 -5.25 1 98.25 69 TYR B CA 1
ATOM 1713 C C . TYR B 1 69 ? 12.156 -22.703 -3.742 1 98.25 69 TYR B C 1
ATOM 1715 O O . TYR B 1 69 ? 11.328 -23.312 -3.061 1 98.25 69 TYR B O 1
ATOM 1723 N N . LYS B 1 70 ? 13.188 -22.109 -3.262 1 97.5 70 LYS B N 1
ATOM 1724 C CA . LYS B 1 70 ? 13.5 -22.219 -1.841 1 97.5 70 LYS B CA 1
ATOM 1725 C C . LYS B 1 70 ? 12.406 -21.594 -0.982 1 97.5 70 LYS B C 1
ATOM 1727 O O . LYS B 1 70 ? 12 -22.172 0.027 1 97.5 70 LYS B O 1
ATOM 1732 N N . TYR B 1 71 ? 11.953 -20.5 -1.409 1 97.12 71 TYR B N 1
ATOM 1733 C CA . TYR B 1 71 ? 10.938 -19.781 -0.64 1 97.12 71 TYR B CA 1
ATOM 1734 C C . TYR B 1 71 ? 9.633 -20.562 -0.61 1 97.12 71 TYR B C 1
ATOM 1736 O O . TYR B 1 71 ? 9.031 -20.734 0.454 1 97.12 71 TYR B O 1
ATOM 1744 N N . LEU B 1 72 ? 9.188 -21.047 -1.771 1 97.75 72 LEU B N 1
ATOM 1745 C CA . LEU B 1 72 ? 7.91 -21.734 -1.86 1 97.75 72 LEU B CA 1
ATOM 1746 C C . LEU B 1 72 ? 7.984 -23.094 -1.162 1 97.75 72 LEU B C 1
ATOM 1748 O O . LEU B 1 72 ? 7.004 -23.531 -0.559 1 97.75 72 LEU B O 1
ATOM 1752 N N . LYS B 1 73 ? 9.102 -23.734 -1.282 1 96.75 73 LYS B N 1
ATOM 1753 C CA . LYS B 1 73 ? 9.281 -24.984 -0.558 1 96.75 73 LYS B CA 1
ATOM 1754 C C . LYS B 1 73 ? 9.141 -24.781 0.948 1 96.75 73 LYS B C 1
ATOM 1756 O O . LYS B 1 73 ? 8.539 -25.594 1.641 1 96.75 73 LYS B O 1
ATOM 1761 N N . ARG B 1 74 ? 9.711 -23.75 1.377 1 96.44 74 ARG B N 1
ATOM 1762 C CA . ARG B 1 74 ? 9.594 -23.422 2.795 1 96.44 74 ARG B CA 1
ATOM 1763 C C . ARG B 1 74 ? 8.133 -23.219 3.184 1 96.44 74 ARG B C 1
ATOM 1765 O O . ARG B 1 74 ? 7.684 -23.703 4.227 1 96.44 74 ARG B O 1
ATOM 1772 N N . LEU B 1 75 ? 7.355 -22.531 2.352 1 95.88 75 LEU B N 1
ATOM 1773 C CA . LEU B 1 75 ? 5.953 -22.25 2.637 1 95.88 75 LEU B CA 1
ATOM 1774 C C . LEU B 1 75 ? 5.125 -23.531 2.611 1 95.88 75 LEU B C 1
ATOM 1776 O O . LEU B 1 75 ? 4.055 -23.609 3.221 1 95.88 75 LEU B O 1
ATOM 1780 N N . SER B 1 76 ? 5.613 -24.453 1.884 1 95.88 76 SER B N 1
ATOM 1781 C CA . SER B 1 76 ? 4.84 -25.688 1.693 1 95.88 76 SER B CA 1
ATOM 1782 C C . SER B 1 76 ? 5.238 -26.75 2.709 1 95.88 76 SER B C 1
ATOM 1784 O O . SER B 1 76 ? 4.746 -27.875 2.654 1 95.88 76 SER B O 1
ATOM 1786 N N . LYS B 1 77 ? 6.105 -26.297 3.627 1 93.69 77 LYS B N 1
ATOM 1787 C CA . LYS B 1 77 ? 6.48 -27.25 4.656 1 93.69 77 LYS B CA 1
ATOM 1788 C C . LYS B 1 77 ? 5.277 -27.641 5.512 1 93.69 77 LYS B C 1
ATOM 1790 O O . LYS B 1 77 ? 4.535 -26.766 5.977 1 93.69 77 LYS B O 1
ATOM 1795 N N . GLY B 1 78 ? 4.941 -28.797 5.664 1 92.38 78 GLY B N 1
ATOM 1796 C CA . GLY B 1 78 ? 3.877 -29.297 6.531 1 92.38 78 GLY B CA 1
ATOM 1797 C C . GLY B 1 78 ? 2.545 -29.438 5.816 1 92.38 78 GLY B C 1
ATOM 1798 O O . GLY B 1 78 ? 1.517 -29.672 6.457 1 92.38 78 GLY B O 1
ATOM 1799 N N . THR B 1 79 ? 2.49 -29.078 4.57 1 93.25 79 THR B N 1
ATOM 1800 C CA . THR B 1 79 ? 1.281 -29.266 3.779 1 93.25 79 THR B CA 1
ATOM 1801 C C . THR B 1 79 ? 1.596 -30.016 2.486 1 93.25 79 THR B C 1
ATOM 1803 O O . THR B 1 79 ? 2.678 -29.859 1.917 1 93.25 79 THR B O 1
ATOM 1806 N N . GLN B 1 80 ? 0.684 -30.812 2.07 1 96.19 80 GLN B N 1
ATOM 1807 C CA . GLN B 1 80 ? 0.855 -31.547 0.815 1 96.19 80 GLN B CA 1
ATOM 1808 C C . GLN B 1 80 ? 0.083 -30.875 -0.317 1 96.19 80 GLN B C 1
ATOM 1810 O O . GLN B 1 80 ? 0.558 -30.828 -1.454 1 96.19 80 GLN B O 1
ATOM 1815 N N . ASN B 1 81 ? -1.08 -30.328 0.018 1 98.19 81 ASN B N 1
ATOM 1816 C CA . ASN B 1 81 ? -2.01 -30.047 -1.072 1 98.19 81 ASN B CA 1
ATOM 1817 C C . ASN B 1 81 ? -2.307 -28.562 -1.193 1 98.19 81 ASN B C 1
ATOM 1819 O O . ASN B 1 81 ? -3.062 -28.141 -2.072 1 98.19 81 ASN B O 1
ATOM 1823 N N . LEU B 1 82 ? -1.747 -27.672 -0.281 1 98.38 82 LEU B N 1
ATOM 1824 C CA . LEU B 1 82 ? -2.084 -26.25 -0.291 1 98.38 82 LEU B CA 1
ATOM 1825 C C . LEU B 1 82 ? -0.823 -25.391 -0.257 1 98.38 82 LEU B C 1
ATOM 1827 O O . LEU B 1 82 ? 0.086 -25.641 0.537 1 98.38 82 LEU B O 1
ATOM 1831 N N . LEU B 1 83 ? -0.705 -24.469 -1.131 1 98 83 LEU B N 1
ATOM 1832 C CA . LEU B 1 83 ? 0.36 -23.469 -1.192 1 98 83 LEU B CA 1
ATOM 1833 C C . LEU B 1 83 ? -0.218 -22.062 -1.281 1 98 83 LEU B C 1
ATOM 1835 O O . LEU B 1 83 ? -1.032 -21.766 -2.162 1 98 83 LEU B O 1
ATOM 1839 N N . ILE B 1 84 ? 0.093 -21.203 -0.363 1 97.06 84 ILE B N 1
ATOM 1840 C CA . ILE B 1 84 ? -0.297 -19.797 -0.402 1 97.06 84 ILE B CA 1
ATOM 1841 C C . ILE B 1 84 ? 0.947 -18.922 -0.336 1 97.06 84 ILE B C 1
ATOM 1843 O O . ILE B 1 84 ? 1.781 -19.078 0.558 1 97.06 84 ILE B O 1
ATOM 1847 N N . PHE B 1 85 ? 1.099 -18.062 -1.254 1 95.94 85 PHE B N 1
ATOM 1848 C CA . PHE B 1 85 ? 2.223 -17.141 -1.239 1 95.94 85 PHE B CA 1
ATOM 1849 C C . PHE B 1 85 ? 1.815 -15.781 -1.809 1 95.94 85 PHE B C 1
ATOM 1851 O O . PHE B 1 85 ? 0.715 -15.633 -2.344 1 95.94 85 PHE B O 1
ATOM 1858 N N . LYS B 1 86 ? 2.695 -14.805 -1.657 1 96.06 86 LYS B N 1
ATOM 1859 C CA . LYS B 1 86 ? 2.395 -13.438 -2.053 1 96.06 86 LYS B CA 1
ATOM 1860 C C . LYS B 1 86 ? 3.488 -12.875 -2.957 1 96.06 86 LYS B C 1
ATOM 1862 O O . LYS B 1 86 ? 4.676 -13.133 -2.74 1 96.06 86 LYS B O 1
ATOM 1867 N N . LEU B 1 87 ? 2.984 -12.141 -3.93 1 96.62 87 LEU B N 1
ATOM 1868 C CA . LEU B 1 87 ? 3.887 -11.484 -4.871 1 96.62 87 LEU B CA 1
ATOM 1869 C C . LEU B 1 87 ? 3.785 -9.969 -4.754 1 96.62 87 LEU B C 1
ATOM 1871 O O . LEU B 1 87 ? 2.73 -9.438 -4.398 1 96.62 87 LEU B O 1
ATOM 1875 N N . ASN B 1 88 ? 4.871 -9.305 -5.051 1 94.38 88 ASN B N 1
ATOM 1876 C CA . ASN B 1 88 ? 4.898 -7.844 -5.094 1 94.38 88 ASN B CA 1
ATOM 1877 C C . ASN B 1 88 ? 4.094 -7.305 -6.27 1 94.38 88 ASN B C 1
ATOM 1879 O O . ASN B 1 88 ? 4.453 -7.523 -7.426 1 94.38 88 ASN B O 1
ATOM 1883 N N . LYS B 1 89 ? 3.102 -6.59 -5.969 1 95.44 89 LYS B N 1
ATOM 1884 C CA . LYS B 1 89 ? 2.172 -6.09 -6.977 1 95.44 89 LYS B CA 1
ATOM 1885 C C . LYS B 1 89 ? 2.85 -5.074 -7.895 1 95.44 89 LYS B C 1
ATOM 1887 O O . LYS B 1 89 ? 2.609 -5.062 -9.102 1 95.44 89 LYS B O 1
ATOM 1892 N N . GLN B 1 90 ? 3.717 -4.238 -7.344 1 95 90 GLN B N 1
ATOM 1893 C CA . GLN B 1 90 ? 4.371 -3.199 -8.133 1 95 90 GLN B CA 1
ATOM 1894 C C . GLN B 1 90 ? 5.398 -3.801 -9.086 1 95 90 GLN B C 1
ATOM 1896 O O . GLN B 1 90 ? 5.535 -3.352 -10.227 1 95 90 GLN B O 1
ATOM 1901 N N . ALA B 1 91 ? 6.09 -4.738 -8.625 1 95.38 91 ALA B N 1
ATOM 1902 C CA . ALA B 1 91 ? 7.02 -5.445 -9.5 1 95.38 91 ALA B CA 1
ATOM 1903 C C . ALA B 1 91 ? 6.273 -6.184 -10.609 1 95.38 91 ALA B C 1
ATOM 1905 O O . ALA B 1 91 ? 6.723 -6.199 -11.758 1 95.38 91 ALA B O 1
ATOM 1906 N N . ALA B 1 92 ? 5.133 -6.801 -10.234 1 97.25 92 ALA B N 1
ATOM 1907 C CA . ALA B 1 92 ? 4.301 -7.48 -11.227 1 97.25 92 ALA B CA 1
ATOM 1908 C C . ALA B 1 92 ? 3.859 -6.512 -12.32 1 97.25 92 ALA B C 1
ATOM 1910 O O . ALA B 1 92 ? 3.816 -6.879 -13.5 1 97.25 92 ALA B O 1
ATOM 1911 N N . TYR B 1 93 ? 3.52 -5.344 -11.922 1 97.56 93 TYR B N 1
ATOM 1912 C CA . TYR B 1 93 ? 3.129 -4.32 -12.891 1 97.56 93 TYR B CA 1
ATOM 1913 C C . TYR B 1 93 ? 4.227 -4.094 -13.922 1 97.56 93 TYR B C 1
ATOM 1915 O O . TYR B 1 93 ? 3.939 -3.836 -15.094 1 97.56 93 TYR B O 1
ATOM 1923 N N . ALA B 1 94 ? 5.449 -4.238 -13.508 1 97.25 94 ALA B N 1
ATOM 1924 C CA . ALA B 1 94 ? 6.598 -4.082 -14.398 1 97.25 94 ALA B CA 1
ATOM 1925 C C . ALA B 1 94 ? 6.93 -5.398 -15.102 1 97.25 94 ALA B C 1
ATOM 1927 O O . ALA B 1 94 ? 7.918 -5.488 -15.828 1 97.25 94 ALA B O 1
ATOM 1928 N N . GLY B 1 95 ? 6.18 -6.449 -14.82 1 97.94 95 GLY B N 1
ATOM 1929 C CA . GLY B 1 95 ? 6.402 -7.734 -15.461 1 97.94 95 GLY B CA 1
ATOM 1930 C C . GLY B 1 95 ? 7.445 -8.578 -14.75 1 97.94 95 GLY B C 1
ATOM 1931 O O . GLY B 1 95 ? 7.992 -9.516 -15.336 1 97.94 95 GLY B O 1
ATOM 1932 N N . THR B 1 96 ? 7.758 -8.18 -13.523 1 97.75 96 THR B N 1
ATOM 1933 C CA . THR B 1 96 ? 8.805 -8.883 -12.789 1 97.75 96 THR B CA 1
ATOM 1934 C C . THR B 1 96 ? 8.219 -9.68 -11.625 1 97.75 96 THR B C 1
ATOM 1936 O O . THR B 1 96 ? 7.457 -9.133 -10.82 1 97.75 96 THR B O 1
ATOM 1939 N N . PRO B 1 97 ? 8.508 -10.969 -11.625 1 98 97 PRO B N 1
ATOM 1940 C CA . PRO B 1 97 ? 8.086 -11.75 -10.461 1 98 97 PRO B CA 1
ATOM 1941 C C . PRO B 1 97 ? 8.938 -11.477 -9.227 1 98 97 PRO B C 1
ATOM 1943 O O . PRO B 1 97 ? 10.172 -11.516 -9.305 1 98 97 PRO B O 1
ATOM 1946 N N . SER B 1 98 ? 8.281 -11.078 -8.172 1 96.44 98 SER B N 1
ATOM 1947 C CA . SER B 1 98 ? 8.969 -10.805 -6.918 1 96.44 98 SER B CA 1
ATOM 1948 C C . SER B 1 98 ? 8.117 -11.211 -5.723 1 96.44 98 SER B C 1
ATOM 1950 O O . SER B 1 98 ? 6.926 -10.906 -5.668 1 96.44 98 SER B O 1
ATOM 1952 N N . LEU B 1 99 ? 8.703 -11.93 -4.773 1 95.25 99 LEU B N 1
ATOM 1953 C CA . LEU B 1 99 ? 8.008 -12.359 -3.564 1 95.25 99 LEU B CA 1
ATOM 1954 C C . LEU B 1 99 ? 7.773 -11.18 -2.623 1 95.25 99 LEU B C 1
ATOM 1956 O O . LEU B 1 99 ? 8.656 -10.336 -2.451 1 95.25 99 LEU B O 1
ATOM 1960 N N . ALA B 1 100 ? 6.523 -11.109 -2.104 1 90.12 100 ALA B N 1
ATOM 1961 C CA . ALA B 1 100 ? 6.168 -10.055 -1.165 1 90.12 100 ALA B CA 1
ATOM 1962 C C . ALA B 1 100 ? 6.582 -10.414 0.258 1 90.12 100 ALA B C 1
ATOM 1964 O O . ALA B 1 100 ? 6.363 -11.539 0.707 1 90.12 100 ALA B O 1
ATOM 1965 N N . GLU B 1 101 ? 7.828 -10.242 0.79 1 67.75 101 GLU B N 1
ATOM 1966 C CA . GLU B 1 101 ? 8.312 -10.594 2.123 1 67.75 101 GLU B CA 1
ATOM 1967 C C . GLU B 1 101 ? 7.371 -10.062 3.203 1 67.75 101 GLU B C 1
ATOM 1969 O O . GLU B 1 101 ? 6.75 -9.016 3.035 1 67.75 101 GLU B O 1
ATOM 1974 N N . GLU B 1 102 ? 6.633 -11.102 4.102 1 57.06 102 GLU B N 1
ATOM 1975 C CA . GLU B 1 102 ? 5.711 -10.797 5.191 1 57.06 102 GLU B CA 1
ATOM 1976 C C . GLU B 1 102 ? 6.156 -9.562 5.965 1 57.06 102 GLU B C 1
ATOM 1978 O O . GLU B 1 102 ? 5.324 -8.812 6.48 1 57.06 102 GLU B O 1
ATOM 1983 N N . ASP B 1 103 ? 7.402 -9.789 6.527 1 45.78 103 ASP B N 1
ATOM 1984 C CA . ASP B 1 103 ? 7.754 -8.805 7.543 1 45.78 103 ASP B CA 1
ATOM 1985 C C . ASP B 1 103 ? 7.371 -7.395 7.098 1 45.78 103 ASP B C 1
ATOM 1987 O O . ASP B 1 103 ? 6.773 -6.637 7.863 1 45.78 103 ASP B O 1
ATOM 1991 N N . VAL B 1 104 ? 8.484 -6.934 6.555 1 46.78 104 VAL B N 1
ATOM 1992 C CA . VAL B 1 104 ? 8.602 -5.48 6.547 1 46.78 104 VAL B CA 1
ATOM 1993 C C . VAL B 1 104 ? 7.32 -4.863 5.984 1 46.78 104 VAL B C 1
ATOM 1995 O O . VAL B 1 104 ? 6.52 -4.297 6.734 1 46.78 104 VAL B O 1
ATOM 1998 N N . GLU B 1 105 ? 7.461 -3.652 5.383 1 44.19 105 GLU B N 1
ATOM 1999 C CA . GLU B 1 105 ? 6.641 -2.689 4.656 1 44.19 105 GLU B CA 1
ATOM 2000 C C . GLU B 1 105 ? 5.777 -3.381 3.602 1 44.19 105 GLU B C 1
ATOM 2002 O O . GLU B 1 105 ? 6.184 -3.506 2.445 1 44.19 105 GLU B O 1
ATOM 2007 N N . SER B 1 106 ? 5.543 -4.762 3.889 1 46.19 106 SER B N 1
ATOM 2008 C CA . SER B 1 106 ? 4.824 -5.285 2.732 1 46.19 106 SER B CA 1
ATOM 2009 C C . SER B 1 106 ? 3.996 -4.199 2.057 1 46.19 106 SER B C 1
ATOM 2011 O O . SER B 1 106 ? 3.18 -3.539 2.707 1 46.19 106 SER B O 1
ATOM 2013 N N . PRO B 1 107 ? 4.457 -3.777 1.061 1 47.56 107 PRO B N 1
ATOM 2014 C CA . PRO B 1 107 ? 3.9 -2.805 0.117 1 47.56 107 PRO B CA 1
ATOM 2015 C C . PRO B 1 107 ? 2.375 -2.855 0.052 1 47.56 107 PRO B C 1
ATOM 2017 O O . PRO B 1 107 ? 1.767 -3.838 0.486 1 47.56 107 PRO B O 1
ATOM 2020 N N . LEU B 1 108 ? 1.837 -1.757 -0.5 1 54.91 108 LEU B N 1
ATOM 2021 C CA . LEU B 1 108 ? 0.561 -1.305 -1.042 1 54.91 108 LEU B CA 1
ATOM 2022 C C . LEU B 1 108 ? -0.211 -2.469 -1.656 1 54.91 108 LEU B C 1
ATOM 2024 O O . LEU B 1 108 ? -0.717 -2.361 -2.775 1 54.91 108 LEU B O 1
ATOM 2028 N N . GLY B 1 109 ? -0.162 -3.639 -0.828 1 78.81 109 GLY B N 1
ATOM 2029 C CA . GLY B 1 109 ? -1.132 -4.625 -1.281 1 78.81 109 GLY B CA 1
ATOM 2030 C C . GLY B 1 109 ? -0.531 -5.676 -2.191 1 78.81 109 GLY B C 1
ATOM 2031 O O . GLY B 1 109 ? -0.292 -5.422 -3.375 1 78.81 109 GLY B O 1
ATOM 2032 N N . ALA B 1 110 ? -0.198 -6.789 -1.679 1 92 110 ALA B N 1
ATOM 2033 C CA . ALA B 1 110 ? 0.41 -7.918 -2.379 1 92 110 ALA B CA 1
ATOM 2034 C C . ALA B 1 110 ? -0.625 -8.664 -3.217 1 92 110 ALA B C 1
ATOM 2036 O O . ALA B 1 110 ? -1.83 -8.469 -3.047 1 92 110 ALA B O 1
ATOM 2037 N N . ILE B 1 111 ? -0.111 -9.305 -4.293 1 96.94 111 ILE B N 1
ATOM 2038 C CA . ILE B 1 111 ? -0.913 -10.297 -5 1 96.94 111 ILE B CA 1
ATOM 2039 C C . ILE B 1 111 ? -0.878 -11.617 -4.242 1 96.94 111 ILE B C 1
ATOM 2041 O O . ILE B 1 111 ? 0.196 -12.172 -3.988 1 96.94 111 ILE B O 1
ATOM 2045 N N . THR B 1 112 ? -1.994 -12.133 -3.861 1 96.88 112 THR B N 1
ATOM 2046 C CA . THR B 1 112 ? -2.066 -13.414 -3.168 1 96.88 112 THR B CA 1
ATOM 2047 C C . THR B 1 112 ? -2.346 -14.547 -4.152 1 96.88 112 THR B C 1
ATOM 2049 O O . THR B 1 112 ? -3.244 -14.445 -4.988 1 96.88 112 THR B O 1
ATOM 2052 N N . VAL B 1 113 ? -1.563 -15.578 -4.066 1 98.44 113 VAL B N 1
ATOM 2053 C CA . VAL B 1 113 ? -1.72 -16.766 -4.906 1 98.44 113 VAL B CA 1
ATOM 2054 C C . VAL B 1 113 ? -1.974 -17.984 -4.035 1 98.44 113 VAL B C 1
ATOM 2056 O O . VAL B 1 113 ? -1.201 -18.266 -3.117 1 98.44 113 VAL B O 1
ATOM 2059 N N . GLU B 1 114 ? -3.047 -18.594 -4.266 1 98.62 114 GLU B N 1
ATOM 2060 C CA . GLU B 1 114 ? -3.396 -19.844 -3.596 1 98.62 114 GLU B CA 1
ATOM 2061 C C . GLU B 1 114 ? -3.471 -21 -4.59 1 98.62 114 GLU B C 1
ATOM 2063 O O . GLU B 1 114 ? -4.191 -20.922 -5.586 1 98.62 114 GLU B O 1
ATOM 2068 N N . VAL B 1 115 ? -2.73 -22.047 -4.352 1 98.81 115 VAL B N 1
ATOM 2069 C CA . VAL B 1 115 ? -2.717 -23.234 -5.207 1 98.81 115 VAL B CA 1
ATOM 2070 C C . VAL B 1 115 ? -3.131 -24.453 -4.398 1 98.81 11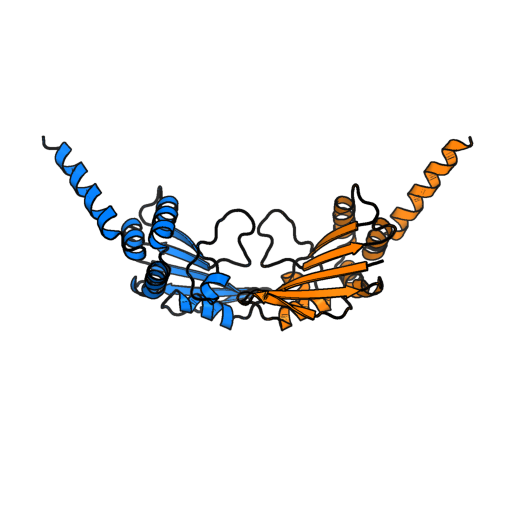5 VAL B C 1
ATOM 2072 O O . VAL B 1 115 ? -2.539 -24.75 -3.355 1 98.81 115 VAL B O 1
ATOM 2075 N N . GLU B 1 116 ? -4.152 -25.062 -4.836 1 98.75 116 GLU B N 1
ATOM 2076 C CA . GLU B 1 116 ? -4.543 -26.375 -4.34 1 98.75 116 GLU B CA 1
ATOM 2077 C C . GLU B 1 116 ? -4.27 -27.453 -5.375 1 98.75 116 GLU B C 1
ATOM 2079 O O . GLU B 1 116 ? -4.719 -27.359 -6.52 1 98.75 116 GLU B O 1
ATOM 2084 N N . ALA B 1 117 ? -3.539 -28.469 -5.043 1 98.44 117 ALA B N 1
ATOM 2085 C CA . ALA B 1 117 ? -3.176 -29.562 -5.941 1 98.44 117 ALA B CA 1
ATOM 2086 C C . ALA B 1 117 ? -2.973 -30.859 -5.164 1 98.44 117 ALA B C 1
ATOM 2088 O O . ALA B 1 117 ? -2.91 -30.859 -3.934 1 98.44 117 ALA B O 1
ATOM 2089 N N . GLU B 1 118 ? -2.955 -31.938 -5.871 1 97.44 118 GLU B N 1
ATOM 2090 C CA . GLU B 1 118 ? -2.662 -33.219 -5.242 1 97.44 118 GLU B CA 1
ATOM 2091 C C . GLU B 1 118 ? -1.308 -33.188 -4.539 1 97.44 118 GLU B C 1
ATOM 2093 O O . GLU B 1 118 ? -1.162 -33.719 -3.438 1 97.44 118 GLU B O 1
ATOM 2098 N N . ASP B 1 119 ? -0.359 -32.594 -5.117 1 97.25 119 ASP B N 1
ATOM 2099 C CA . ASP B 1 119 ? 0.988 -32.438 -4.582 1 97.25 119 ASP B CA 1
ATOM 2100 C C . ASP B 1 119 ? 1.559 -31.062 -4.977 1 97.25 119 ASP B C 1
ATOM 2102 O O . ASP B 1 119 ? 2.068 -30.906 -6.09 1 97.25 119 ASP B O 1
ATOM 2106 N N . VAL B 1 120 ? 1.632 -30.094 -4.086 1 98.25 120 VAL B N 1
ATOM 2107 C CA . VAL B 1 120 ? 2.029 -28.734 -4.434 1 98.25 120 VAL B CA 1
ATOM 2108 C C . VAL B 1 120 ? 3.537 -28.672 -4.672 1 98.25 120 VAL B C 1
ATOM 2110 O O . VAL B 1 120 ? 4.035 -27.75 -5.324 1 98.25 120 VAL B O 1
ATOM 2113 N N . LYS B 1 121 ? 4.285 -29.656 -4.117 1 97.31 121 LYS B N 1
ATOM 2114 C CA . LYS B 1 121 ? 5.723 -29.688 -4.367 1 97.31 121 LYS B CA 1
ATOM 2115 C C . LYS B 1 121 ? 6.016 -29.875 -5.855 1 97.31 121 LYS B C 1
ATOM 2117 O O . LYS B 1 121 ? 7.008 -29.344 -6.367 1 97.31 121 LYS B O 1
ATOM 2122 N N . LYS B 1 122 ? 5.188 -30.672 -6.512 1 97.44 122 LYS B N 1
ATOM 2123 C CA . LYS B 1 122 ? 5.34 -30.844 -7.953 1 97.44 122 LYS B CA 1
ATOM 2124 C C . LYS B 1 122 ? 5.051 -29.547 -8.695 1 97.44 122 LYS B C 1
ATOM 2126 O O . LYS B 1 122 ? 5.695 -29.234 -9.703 1 97.44 122 LYS B O 1
ATOM 2131 N N . VAL B 1 123 ? 4.078 -28.75 -8.219 1 98.38 123 VAL B N 1
ATOM 2132 C CA . VAL B 1 123 ? 3.754 -27.453 -8.812 1 98.38 123 VAL B CA 1
ATOM 2133 C C . VAL B 1 123 ? 4.934 -26.5 -8.648 1 98.38 123 VAL B C 1
ATOM 2135 O O . VAL B 1 123 ? 5.316 -25.812 -9.594 1 98.38 123 VAL B O 1
ATOM 2138 N N . ILE B 1 124 ? 5.52 -26.516 -7.465 1 98.56 124 ILE B N 1
ATOM 2139 C CA . ILE B 1 124 ? 6.664 -25.656 -7.176 1 98.56 124 ILE B CA 1
ATOM 2140 C C . ILE B 1 124 ? 7.816 -26 -8.117 1 98.56 124 ILE B C 1
ATOM 2142 O O . ILE B 1 124 ? 8.43 -25.109 -8.711 1 98.56 124 ILE B O 1
ATOM 2146 N N . ALA B 1 125 ? 8.07 -27.297 -8.227 1 98.19 125 ALA B N 1
ATOM 2147 C CA . ALA B 1 125 ? 9.156 -27.766 -9.102 1 98.19 125 ALA B CA 1
ATOM 2148 C C . ALA B 1 125 ? 8.906 -27.344 -10.547 1 98.19 125 ALA B C 1
ATOM 2150 O O . ALA B 1 125 ? 9.82 -26.906 -11.242 1 98.19 125 ALA B O 1
ATOM 2151 N N . TRP B 1 126 ? 7.715 -27.547 -10.945 1 98.44 126 TRP B N 1
ATOM 2152 C CA . TRP B 1 126 ? 7.34 -27.172 -12.305 1 98.44 126 TRP B CA 1
ATOM 2153 C C . TRP B 1 126 ? 7.512 -25.672 -12.508 1 98.44 126 TRP B C 1
ATOM 2155 O O . TRP B 1 126 ? 8.102 -25.234 -13.5 1 98.44 126 TRP B O 1
ATOM 2165 N N . LEU B 1 127 ? 7.043 -24.859 -11.57 1 98.56 127 LEU B N 1
ATOM 2166 C CA . LEU B 1 127 ? 7.066 -23.406 -11.633 1 98.56 127 LEU B CA 1
ATOM 2167 C C . LEU B 1 127 ? 8.5 -22.891 -11.711 1 98.56 127 LEU B C 1
ATOM 2169 O O . LEU B 1 127 ? 8.758 -21.875 -12.352 1 98.56 127 LEU B O 1
ATOM 2173 N N . THR B 1 128 ? 9.414 -23.656 -11.125 1 98.56 128 THR B N 1
ATOM 2174 C CA . THR B 1 128 ? 10.773 -23.141 -10.977 1 98.56 128 THR B CA 1
ATOM 2175 C C . THR B 1 128 ? 11.758 -23.969 -11.805 1 98.56 128 THR B C 1
ATOM 2177 O O . THR B 1 128 ? 12.969 -23.781 -11.695 1 98.56 128 THR B O 1
ATOM 2180 N N . GLY B 1 129 ? 11.219 -24.891 -12.539 1 96.75 129 GLY B N 1
ATOM 2181 C CA . GLY B 1 129 ? 12.062 -25.688 -13.414 1 96.75 129 GLY B CA 1
ATOM 2182 C C . GLY B 1 129 ? 12.945 -26.672 -12.664 1 96.75 129 GLY B C 1
ATOM 2183 O O . GLY B 1 129 ? 14.062 -26.953 -13.094 1 96.75 129 GLY B O 1
ATOM 2184 N N . LYS B 1 130 ? 12.461 -27.125 -11.531 1 95.31 130 LYS B N 1
ATOM 2185 C CA . LYS B 1 130 ? 13.25 -28.031 -10.695 1 95.31 130 LYS B CA 1
ATOM 2186 C C . LYS B 1 130 ? 12.578 -29.391 -10.562 1 95.31 130 LYS B C 1
ATOM 2188 O O . LYS B 1 130 ? 12.57 -29.984 -9.477 1 95.31 130 LYS B O 1
ATOM 2193 N N . GLU B 1 131 ? 11.891 -29.812 -11.531 1 91.44 131 GLU B N 1
ATOM 2194 C CA . GLU B 1 131 ? 11.156 -31.062 -11.516 1 91.44 131 GLU B CA 1
ATOM 2195 C C . GLU B 1 131 ? 12.078 -32.25 -11.227 1 91.44 131 GLU B C 1
ATOM 2197 O O . GLU B 1 131 ? 11.648 -33.25 -10.664 1 91.44 131 GLU B O 1
ATOM 2202 N N . GLY B 1 132 ? 13.336 -32.125 -11.594 1 85.94 132 GLY B N 1
ATOM 2203 C CA . GLY B 1 132 ? 14.312 -33.156 -11.297 1 85.94 132 GLY B CA 1
ATOM 2204 C C . GLY B 1 132 ? 14.555 -33.344 -9.805 1 85.94 132 GLY B C 1
ATOM 2205 O O . GLY B 1 132 ? 14.953 -34.406 -9.359 1 85.94 132 GLY B O 1
ATOM 2206 N N . GLU B 1 133 ? 14.359 -32.375 -9.016 1 80.94 133 GLU B N 1
ATOM 2207 C CA . GLU B 1 133 ? 14.594 -32.375 -7.578 1 80.94 133 GLU B CA 1
ATOM 2208 C C . GLU B 1 133 ? 13.484 -33.125 -6.84 1 80.94 133 GLU B C 1
ATOM 2210 O O . GLU B 1 133 ? 13.664 -33.531 -5.695 1 80.94 133 GLU B O 1
ATOM 2215 N N . VAL B 1 134 ? 12.32 -33.344 -7.309 1 77.75 134 VAL B N 1
ATOM 2216 C CA . VAL B 1 134 ? 11.188 -34 -6.656 1 77.75 134 VAL B CA 1
ATOM 2217 C C . VAL B 1 134 ? 11.148 -35.469 -7.055 1 77.75 134 VAL B C 1
ATOM 2219 O O . VAL B 1 134 ? 10.617 -36.312 -6.312 1 77.75 134 VAL B O 1
ATOM 2222 N N . SER B 1 135 ? 11.484 -35.969 -8.195 1 67.19 135 SER B N 1
ATOM 2223 C CA . SER B 1 135 ? 11.492 -37.344 -8.672 1 67.19 135 SER B CA 1
ATOM 2224 C C . SER B 1 135 ? 12.469 -38.188 -7.871 1 67.19 135 SER B C 1
ATOM 2226 O O . SER B 1 135 ? 12.234 -39.375 -7.656 1 67.19 135 SER B O 1
ATOM 2228 N N . GLY B 1 136 ? 13.609 -37.688 -7.391 1 55.88 136 GLY B N 1
ATOM 2229 C CA . GLY B 1 136 ? 14.602 -38.531 -6.781 1 55.88 136 GLY B CA 1
ATOM 2230 C C . GLY B 1 136 ? 14.227 -39 -5.383 1 55.88 136 GLY B C 1
ATOM 2231 O O . GLY B 1 136 ? 14.883 -39.875 -4.809 1 55.88 136 GLY B O 1
ATOM 2232 N N . ARG B 1 137 ? 13.453 -38.344 -4.566 1 54.34 137 ARG B N 1
ATOM 2233 C CA . ARG B 1 137 ? 13.25 -38.75 -3.18 1 54.34 137 ARG B CA 1
ATOM 2234 C C . ARG B 1 137 ? 12.352 -40 -3.105 1 54.34 137 ARG B C 1
ATOM 2236 O O . ARG B 1 137 ? 12.43 -40.781 -2.145 1 54.34 137 ARG B O 1
ATOM 2243 N N . ASP B 1 138 ? 11.391 -40.125 -3.922 1 47.12 138 ASP B N 1
ATOM 2244 C CA . ASP B 1 138 ? 10.539 -41.281 -3.715 1 47.12 138 ASP B CA 1
ATOM 2245 C C . ASP B 1 138 ? 11.281 -42.594 -4.043 1 47.12 138 ASP B C 1
ATOM 2247 O O . ASP B 1 138 ? 10.883 -43.656 -3.607 1 47.12 138 ASP B O 1
ATOM 2251 N N . GLU B 1 139 ? 12.25 -42.594 -4.852 1 43.44 139 GLU B N 1
ATOM 2252 C CA . GLU B 1 139 ? 12.859 -43.875 -5.211 1 43.44 139 GLU B CA 1
ATOM 2253 C C . GLU B 1 139 ? 13.75 -44.406 -4.09 1 43.44 139 GLU B C 1
ATOM 2255 O O . GLU B 1 139 ? 14.047 -45.594 -4.027 1 43.44 139 GLU B O 1
ATOM 2260 N N . ASP B 1 140 ? 14.312 -43.562 -3.291 1 45.69 140 ASP B N 1
ATOM 2261 C CA . ASP B 1 140 ? 15.273 -44.094 -2.318 1 45.69 140 ASP B CA 1
ATOM 2262 C C . ASP B 1 140 ? 14.555 -44.75 -1.141 1 45.69 140 ASP B C 1
ATOM 2264 O O . ASP B 1 140 ? 15.094 -45.656 -0.503 1 45.69 140 ASP B O 1
ATOM 2268 N N . SER B 1 141 ? 13.391 -44.375 -0.814 1 47.03 141 SER B N 1
ATOM 2269 C CA . SER B 1 141 ? 12.828 -44.938 0.409 1 47.03 141 SER B CA 1
ATOM 2270 C C . SER B 1 141 ? 12.281 -46.344 0.168 1 47.03 141 SER B C 1
ATOM 2272 O O . SER B 1 141 ? 11.914 -47.031 1.115 1 47.03 141 SER B O 1
ATOM 2274 N N . SER B 1 142 ? 11.984 -46.688 -1.085 1 44.09 142 SER B N 1
ATOM 2275 C CA . SER B 1 142 ? 11.367 -48 -1.26 1 44.09 142 SER B CA 1
ATOM 2276 C C . SER B 1 142 ? 12.406 -49.125 -1.199 1 44.09 142 SER B C 1
ATOM 2278 O O . SER B 1 142 ? 12.055 -50.281 -1.205 1 44.09 142 SER B O 1
ATOM 2280 N N . VAL B 1 143 ? 13.781 -48.812 -1.354 1 43.38 143 VAL B N 1
ATOM 2281 C CA . VAL B 1 143 ? 14.711 -49.938 -1.423 1 43.38 143 VAL B CA 1
ATOM 2282 C C . VAL B 1 143 ? 15.031 -50.406 -0.014 1 43.38 143 VAL B C 1
ATOM 2284 O O . VAL B 1 143 ? 15.695 -51.438 0.156 1 43.38 143 VAL B O 1
ATOM 2287 N N . ARG B 1 144 ? 14.781 -49.594 0.973 1 46.72 144 ARG B N 1
ATOM 2288 C CA . ARG B 1 144 ? 15.344 -50.125 2.219 1 46.72 144 ARG B CA 1
ATOM 2289 C C . ARG B 1 144 ? 14.484 -51.25 2.783 1 46.72 144 ARG B C 1
ATOM 2291 O O . ARG B 1 144 ? 14.773 -51.781 3.863 1 46.72 144 ARG B O 1
ATOM 2298 N N . GLN B 1 145 ? 13.266 -51.312 2.182 1 36.25 145 GLN B N 1
ATOM 2299 C CA . GLN B 1 145 ? 12.516 -52.281 2.979 1 36.25 145 GLN B CA 1
ATOM 2300 C C . GLN B 1 145 ? 12.914 -53.719 2.621 1 36.25 145 GLN B C 1
ATOM 2302 O O . GLN B 1 145 ? 12.633 -54.656 3.375 1 36.25 145 GLN B O 1
ATOM 2307 N N . ASN B 1 146 ? 13.164 -53.969 1.327 1 36 146 ASN B N 1
ATOM 2308 C CA . ASN B 1 146 ? 13.18 -55.406 1.032 1 36 146 ASN B CA 1
ATOM 2309 C C . ASN B 1 146 ? 14.547 -56 1.321 1 36 146 ASN B C 1
ATOM 2311 O O . ASN B 1 146 ? 14.781 -57.188 1.023 1 36 146 ASN B O 1
ATOM 2315 N N . GLY B 1 147 ? 15.57 -55.062 1.489 1 27.14 147 GLY B N 1
ATOM 2316 C CA . GLY B 1 147 ? 16.734 -55.875 1.741 1 27.14 147 GLY B CA 1
ATOM 2317 C C . GLY B 1 147 ? 16.828 -56.375 3.176 1 27.14 147 GLY B C 1
ATOM 2318 O O . GLY B 1 147 ? 16.266 -55.75 4.082 1 27.14 147 GLY B O 1
#

Radius of gyration: 25.39 Å; Cα contacts (8 Å, |Δi|>4): 579; chains: 2; bounding box: 34×90×65 Å

Sequence (294 aa):
MRVRVEAEVRPTEDPNKVLKALRNLFNMEFKLVERGRGWASWVGESEDLTSLLPLKRAIQAKAVDETFYKYLKRLSKGTQNLLIFKLNKQAAYAGTPSLAEEDVESPLGAITVEVEAEDVKKVIAWLTGKEGEVSGRDEDSSVRQNGMRVRVEAEVRPTEDPNKVLKALRNLFNMEFKLVERGRGWASWVGESEDLTSLLPLKRAIQAKAVDETFYKYLKRLSKGTQNLLIFKLNKQAAYAGTPSLAEEDVESPLGAITVEVEAEDVKKVIAWLTGKEGEVSGRDEDSSVRQNG